Protein AF-A0A2G6ENH0-F1 (afdb_monomer_lite)

Secondary structure (DSSP, 8-state):
-HHHHHHH-HHHHHHHHHHHHHHHHHHHHHHHHHHS---HHHHHHHHHHHHHHHHHHPPS---HHHHHHHHHHHHHHHHHHHHHHHHHHHHHHHHHHHHTT---------------TTSSHHHHHHHHHHHHHHHHHHHHHHHHHHHHHHHTT-TT-HHHHHHHHHHHHHHHHHHHHHHHHHHHHHHHHHHHHHHHHH--

Structure (mmCIF, N/CA/C/O backbone):
data_AF-A0A2G6ENH0-F1
#
_entry.id   AF-A0A2G6ENH0-F1
#
loop_
_atom_site.group_PDB
_atom_site.id
_atom_site.type_symbol
_atom_site.label_atom_id
_atom_site.label_alt_id
_atom_site.label_comp_id
_atom_site.label_asym_id
_atom_site.label_entity_id
_atom_site.label_seq_id
_atom_site.pdbx_PDB_ins_code
_atom_site.Cartn_x
_atom_site.Cartn_y
_atom_site.Cartn_z
_atom_site.occupancy
_atom_site.B_iso_or_equiv
_atom_site.auth_seq_id
_atom_site.auth_comp_id
_atom_site.auth_asym_id
_atom_site.auth_atom_id
_atom_site.pdbx_PDB_model_num
ATOM 1 N N . MET A 1 1 ? -11.718 11.276 -14.824 1.00 58.34 1 MET A N 1
ATOM 2 C CA . MET A 1 1 ? -11.966 11.583 -13.401 1.00 58.34 1 MET A CA 1
ATOM 3 C C . MET A 1 1 ? -12.741 12.858 -13.147 1.00 58.34 1 MET A C 1
ATOM 5 O O . MET A 1 1 ? -13.623 12.864 -12.299 1.00 58.34 1 MET A O 1
ATOM 9 N N . GLU A 1 2 ? -12.455 13.943 -13.865 1.00 59.03 2 GLU A N 1
ATOM 10 C CA . GLU A 1 2 ? -13.308 15.136 -13.820 1.00 59.03 2 GLU A CA 1
ATOM 11 C C . GLU A 1 2 ? -14.778 14.790 -14.152 1.00 59.03 2 GLU A C 1
ATOM 13 O O . GLU A 1 2 ? -15.703 15.311 -13.535 1.00 59.03 2 GLU A O 1
ATOM 18 N N . SER A 1 3 ? -14.980 13.825 -15.058 1.00 67.12 3 SER A N 1
ATOM 19 C CA . SER A 1 3 ? -16.246 13.133 -15.330 1.00 67.12 3 SER A CA 1
ATOM 20 C C . SER A 1 3 ? -16.824 12.443 -14.086 1.00 67.12 3 SER A C 1
ATOM 22 O O . SER A 1 3 ? -17.957 12.718 -13.707 1.00 67.12 3 SER A O 1
ATOM 24 N N . LEU A 1 4 ? -16.045 11.586 -13.420 1.00 70.75 4 LEU A N 1
ATOM 25 C CA . LEU A 1 4 ? -16.472 10.820 -12.244 1.00 70.75 4 LEU A CA 1
ATOM 26 C C . LEU A 1 4 ? -16.825 11.714 -11.054 1.00 70.75 4 LEU A C 1
ATOM 28 O O . LEU A 1 4 ? -17.859 11.516 -10.427 1.00 70.75 4 LEU A O 1
ATOM 32 N N . VAL A 1 5 ? -16.016 12.736 -10.774 1.00 70.56 5 VAL A N 1
ATOM 33 C CA . VAL A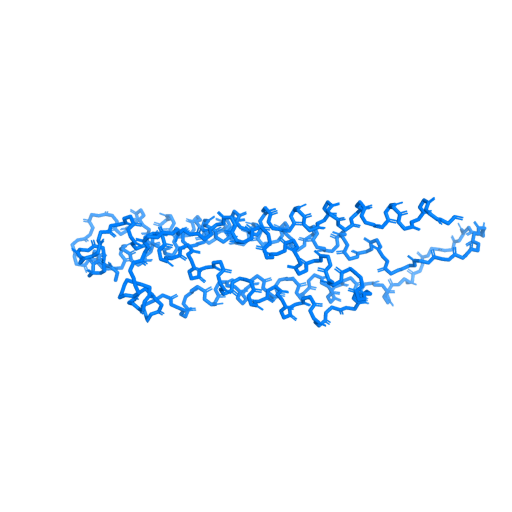 1 5 ? -16.265 13.692 -9.685 1.00 70.56 5 VAL A CA 1
ATOM 34 C C . VAL A 1 5 ? -17.516 14.527 -9.962 1.00 70.56 5 VAL A C 1
ATOM 36 O O . VAL A 1 5 ? -18.264 14.818 -9.031 1.00 70.56 5 VAL A O 1
ATOM 39 N N . LYS A 1 6 ? -17.795 14.871 -11.226 1.00 72.56 6 LYS A N 1
ATOM 40 C CA . LYS A 1 6 ? -19.038 15.557 -11.618 1.00 72.56 6 LYS A CA 1
ATOM 41 C C . LYS A 1 6 ? -20.277 14.659 -11.510 1.00 72.56 6 LYS A C 1
ATOM 43 O O . LYS A 1 6 ? -21.345 15.171 -11.193 1.00 72.56 6 LYS A O 1
ATOM 48 N N . ILE A 1 7 ? -20.146 13.357 -11.775 1.00 77.38 7 ILE A N 1
ATOM 49 C CA . ILE A 1 7 ? -21.269 12.401 -11.786 1.00 77.38 7 ILE A CA 1
ATOM 50 C C . ILE A 1 7 ? -21.579 11.874 -10.379 1.00 77.38 7 ILE A C 1
ATOM 52 O O . ILE A 1 7 ? -22.740 11.815 -9.985 1.00 77.38 7 ILE A O 1
ATOM 56 N N . PHE A 1 8 ? -20.549 11.509 -9.618 1.00 80.62 8 PHE A N 1
ATOM 57 C CA . PHE A 1 8 ? -20.681 10.787 -8.349 1.00 80.62 8 PHE A CA 1
ATOM 58 C C . PHE A 1 8 ? -20.282 11.619 -7.125 1.00 80.62 8 PHE A C 1
ATOM 60 O O . PHE A 1 8 ? -20.566 11.238 -5.992 1.00 80.62 8 PHE A O 1
ATOM 67 N N . GLY A 1 9 ? -19.650 12.774 -7.334 1.00 79.19 9 GLY A N 1
ATOM 68 C CA . GLY A 1 9 ? -19.128 13.613 -6.263 1.00 79.19 9 GLY A CA 1
ATOM 69 C C . GLY A 1 9 ? -17.746 13.171 -5.780 1.00 79.19 9 GLY A C 1
ATOM 70 O O . GLY A 1 9 ? -17.383 11.995 -5.794 1.00 79.19 9 GLY A O 1
ATOM 71 N N . ASN A 1 10 ? -16.962 14.144 -5.313 1.00 75.38 10 ASN A N 1
ATOM 72 C CA . ASN A 1 10 ? -15.580 13.934 -4.871 1.00 75.38 10 ASN A CA 1
ATOM 73 C C . ASN A 1 10 ? -15.468 12.961 -3.682 1.00 75.38 10 ASN A C 1
ATOM 75 O O . ASN A 1 10 ? -14.502 12.215 -3.572 1.00 75.38 10 ASN A O 1
ATOM 79 N N . GLU A 1 11 ? -16.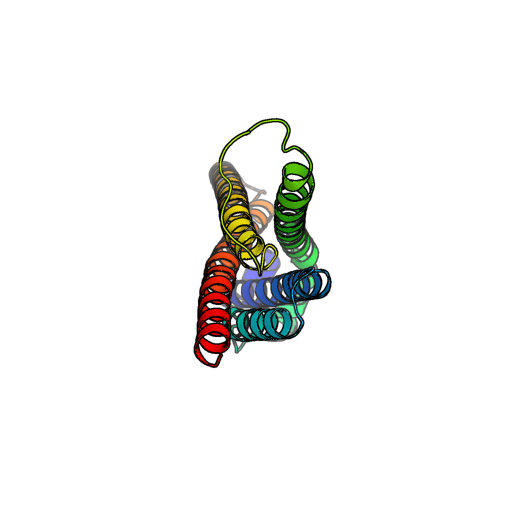465 12.954 -2.793 1.00 79.38 11 GLU A N 1
ATOM 80 C CA . GLU A 1 11 ? -16.467 12.079 -1.619 1.00 79.38 11 GLU A CA 1
ATOM 81 C C . GLU A 1 11 ? -16.660 10.604 -2.000 1.00 79.38 11 GLU A C 1
ATOM 83 O O . GLU A 1 11 ? -15.920 9.750 -1.517 1.00 79.38 11 GLU A O 1
ATOM 88 N N . ALA A 1 12 ? -17.606 10.298 -2.894 1.00 83.69 12 ALA A N 1
ATOM 89 C CA . ALA A 1 12 ? -17.856 8.926 -3.331 1.00 83.69 12 ALA A CA 1
ATOM 90 C C . ALA A 1 12 ? -16.674 8.371 -4.134 1.00 83.69 12 ALA A C 1
ATOM 92 O O . ALA A 1 12 ? -16.235 7.252 -3.882 1.00 83.69 12 ALA A O 1
ATOM 93 N N . VAL A 1 13 ? -16.111 9.181 -5.038 1.00 82.25 13 VAL A N 1
ATOM 94 C CA . VAL A 1 13 ? -14.906 8.820 -5.799 1.00 82.25 13 VAL A CA 1
ATOM 95 C C . VAL A 1 13 ? -13.723 8.591 -4.858 1.00 82.25 13 VAL A C 1
ATOM 97 O O . VAL A 1 13 ? -13.058 7.569 -4.961 1.00 82.25 13 VAL A O 1
ATOM 100 N N . GLY A 1 14 ? -13.493 9.476 -3.883 1.00 80.12 14 GLY A N 1
ATOM 101 C CA . GLY A 1 14 ? -12.404 9.311 -2.916 1.00 80.12 14 GLY A CA 1
ATOM 102 C C . GLY A 1 14 ? -12.533 8.050 -2.051 1.00 80.12 14 GLY A C 1
ATOM 103 O O . GLY A 1 14 ? -11.525 7.403 -1.757 1.00 80.12 14 GLY A O 1
ATOM 104 N N . LYS A 1 15 ? -13.760 7.669 -1.671 1.00 85.88 15 LYS A N 1
ATOM 105 C CA . LYS A 1 15 ? -14.033 6.405 -0.965 1.00 85.88 15 LYS A CA 1
ATOM 106 C C . LYS A 1 15 ? -13.809 5.189 -1.867 1.00 85.88 15 LYS A C 1
ATOM 108 O O . LYS A 1 15 ? -13.149 4.248 -1.441 1.00 85.88 15 LYS A O 1
ATOM 113 N N . ALA A 1 16 ? -14.276 5.233 -3.115 1.00 87.12 16 ALA A N 1
ATOM 114 C CA . ALA A 1 16 ? -14.059 4.170 -4.098 1.00 87.12 16 ALA A CA 1
ATOM 115 C C . ALA A 1 16 ? -12.565 3.949 -4.393 1.00 87.12 16 ALA A C 1
ATOM 117 O O . ALA A 1 16 ? -12.103 2.813 -4.423 1.00 87.12 16 ALA A O 1
ATOM 118 N N . VAL A 1 17 ? -11.786 5.028 -4.533 1.00 85.19 17 VAL A N 1
ATOM 119 C CA . VAL A 1 17 ? -10.322 4.962 -4.697 1.00 85.19 17 VAL A CA 1
ATOM 120 C C . VAL A 1 17 ? -9.658 4.332 -3.474 1.00 85.19 17 VAL A C 1
ATOM 122 O O . VAL A 1 17 ? -8.753 3.513 -3.629 1.00 85.19 17 VAL A O 1
ATOM 125 N N . SER A 1 18 ? -10.130 4.659 -2.268 1.00 84.62 18 SER A N 1
ATOM 126 C CA . SER A 1 18 ? -9.650 4.040 -1.027 1.00 84.62 18 SER A CA 1
ATOM 127 C C . SER A 1 18 ? -9.920 2.541 -1.003 1.00 84.62 18 SER A C 1
ATOM 129 O O . SER A 1 18 ? -9.018 1.770 -0.681 1.00 84.62 18 SER A O 1
ATOM 131 N N . ASN A 1 19 ? -11.132 2.124 -1.383 1.00 88.75 19 ASN A N 1
ATOM 132 C CA . ASN A 1 19 ? -11.516 0.714 -1.449 1.00 88.75 19 ASN A CA 1
ATOM 133 C C . ASN A 1 19 ? -10.664 -0.040 -2.471 1.00 88.75 19 ASN A C 1
ATOM 135 O O . ASN A 1 19 ? -10.058 -1.051 -2.129 1.00 88.75 19 ASN A O 1
ATOM 139 N N . LEU A 1 20 ? -10.541 0.497 -3.686 1.00 87.75 20 LEU A N 1
ATOM 140 C CA . LEU A 1 20 ? -9.710 -0.073 -4.743 1.00 87.75 20 LEU A CA 1
ATOM 141 C C . LEU A 1 20 ? -8.246 -0.202 -4.299 1.00 87.75 20 LEU A C 1
ATOM 143 O O . LEU A 1 20 ? -7.643 -1.261 -4.445 1.00 87.75 20 LEU A O 1
ATOM 147 N N . THR A 1 21 ? -7.686 0.851 -3.700 1.00 86.50 21 THR A N 1
ATOM 148 C CA . THR A 1 21 ? -6.308 0.847 -3.186 1.00 86.50 21 THR A CA 1
ATOM 149 C C . THR A 1 21 ? -6.123 -0.220 -2.112 1.00 86.50 21 THR A C 1
ATOM 151 O O . THR A 1 21 ? -5.160 -0.981 -2.178 1.00 86.50 21 THR A O 1
ATOM 154 N N . ALA A 1 22 ? -7.048 -0.320 -1.153 1.00 87.25 22 ALA A N 1
ATOM 155 C CA . ALA A 1 22 ? -6.998 -1.329 -0.100 1.00 87.25 22 ALA A CA 1
ATOM 156 C C . ALA A 1 22 ? -7.084 -2.754 -0.667 1.00 87.25 22 ALA A C 1
ATOM 158 O O . ALA A 1 22 ? -6.327 -3.624 -0.245 1.00 87.25 22 ALA A O 1
ATOM 159 N N . GLU A 1 23 ? -7.964 -2.999 -1.639 1.00 88.50 23 GLU A N 1
ATOM 160 C CA . GLU A 1 23 ? -8.155 -4.323 -2.238 1.00 88.50 23 GLU A CA 1
ATOM 161 C C . GLU A 1 23 ? -6.949 -4.767 -3.069 1.00 88.50 23 GLU A C 1
ATOM 163 O O . GLU A 1 23 ? -6.462 -5.890 -2.906 1.00 88.50 23 GLU A O 1
ATOM 168 N N . VAL A 1 24 ? -6.411 -3.879 -3.908 1.00 87.06 24 VAL A N 1
ATOM 169 C CA . VAL A 1 24 ? -5.224 -4.177 -4.719 1.00 87.06 24 VAL A CA 1
ATOM 170 C C . VAL A 1 24 ? -3.995 -4.351 -3.822 1.00 87.06 24 VAL A C 1
ATOM 172 O O . VAL A 1 24 ? -3.236 -5.307 -4.000 1.00 87.06 24 VAL A O 1
ATOM 175 N N . LEU A 1 25 ? -3.821 -3.493 -2.809 1.00 85.38 25 LEU A N 1
ATOM 176 C CA . LEU A 1 25 ? -2.720 -3.606 -1.851 1.00 85.38 25 LEU A CA 1
ATOM 177 C C . LEU A 1 25 ? -2.817 -4.900 -1.035 1.00 85.38 25 LEU A C 1
ATOM 179 O O . LEU A 1 25 ? -1.803 -5.575 -0.858 1.00 85.38 25 LEU A O 1
ATOM 183 N N . LYS A 1 26 ? -4.023 -5.280 -0.589 1.00 88.62 26 LYS A N 1
ATOM 184 C CA . LYS A 1 26 ? -4.272 -6.554 0.100 1.00 88.62 26 LYS A CA 1
ATOM 185 C C . LYS A 1 26 ? -3.834 -7.727 -0.764 1.00 88.62 26 LYS A C 1
ATOM 187 O O . LYS A 1 26 ? -3.066 -8.559 -0.298 1.00 88.62 26 LYS A O 1
ATOM 192 N N . ALA A 1 27 ? -4.273 -7.772 -2.021 1.00 89.56 27 ALA A N 1
ATOM 193 C CA . ALA A 1 27 ? -3.905 -8.846 -2.938 1.00 89.56 27 ALA A CA 1
ATOM 194 C C . ALA A 1 27 ? -2.383 -8.923 -3.155 1.00 89.56 27 ALA A C 1
ATOM 196 O O . ALA A 1 27 ? -1.807 -10.014 -3.128 1.00 89.56 27 ALA A O 1
ATOM 197 N N . GLY A 1 28 ? -1.720 -7.771 -3.313 1.00 85.56 28 GLY A N 1
ATOM 198 C CA . GLY A 1 28 ? -0.265 -7.692 -3.437 1.00 85.56 28 GLY A CA 1
ATOM 199 C C . GLY A 1 28 ? 0.463 -8.217 -2.196 1.00 85.56 28 GLY A C 1
ATOM 200 O O . GLY A 1 28 ? 1.364 -9.053 -2.312 1.00 85.56 28 GLY A O 1
ATOM 201 N N . LEU A 1 29 ? 0.044 -7.777 -1.006 1.00 83.94 29 LEU A N 1
ATOM 202 C CA . LEU A 1 29 ? 0.621 -8.207 0.269 1.00 83.94 29 LEU A CA 1
ATOM 203 C C . LEU A 1 29 ? 0.356 -9.687 0.558 1.00 83.94 29 LEU A C 1
ATOM 205 O O . LEU A 1 29 ? 1.287 -10.386 0.947 1.00 83.94 29 LEU A O 1
ATOM 209 N N . ASP A 1 30 ? -0.855 -10.189 0.308 1.00 88.69 30 ASP A N 1
ATOM 210 C CA . ASP A 1 30 ? -1.195 -11.611 0.447 1.00 88.69 30 ASP A CA 1
ATOM 211 C C . ASP A 1 30 ? -0.270 -12.465 -0.436 1.00 88.69 30 ASP A C 1
ATOM 213 O O . ASP A 1 30 ? 0.363 -13.413 0.038 1.00 88.69 30 ASP A O 1
ATOM 217 N N . GLN A 1 31 ? -0.091 -12.067 -1.700 1.00 87.50 31 GLN A N 1
ATOM 218 C CA . GLN A 1 31 ? 0.817 -12.739 -2.628 1.00 87.50 31 GLN A CA 1
ATOM 219 C C . GLN A 1 31 ? 2.284 -12.667 -2.176 1.00 87.50 31 GLN A C 1
ATOM 221 O O . GLN A 1 31 ? 3.045 -13.623 -2.371 1.00 87.50 31 GLN A O 1
ATOM 226 N N . PHE A 1 32 ? 2.711 -11.539 -1.609 1.00 83.75 32 PHE A N 1
ATOM 227 C CA . PHE A 1 32 ? 4.050 -11.388 -1.048 1.00 83.75 32 PHE A CA 1
ATOM 228 C C . PHE A 1 32 ? 4.259 -12.322 0.153 1.00 83.75 32 PHE A C 1
ATOM 230 O O . PHE A 1 32 ? 5.249 -13.057 0.191 1.00 83.75 32 PHE A O 1
ATOM 237 N N . ILE A 1 33 ? 3.309 -12.352 1.091 1.00 84.69 33 ILE A N 1
ATOM 238 C CA . ILE A 1 33 ? 3.339 -13.207 2.282 1.00 84.69 33 ILE A CA 1
ATOM 239 C C . ILE A 1 33 ? 3.383 -14.682 1.879 1.00 84.69 33 ILE A C 1
ATOM 241 O O . ILE A 1 33 ? 4.217 -15.429 2.396 1.00 84.69 33 ILE A O 1
ATOM 245 N N . ASP A 1 34 ? 2.563 -15.102 0.916 1.00 86.75 34 ASP A N 1
ATOM 246 C CA . ASP A 1 34 ? 2.534 -16.488 0.442 1.00 86.75 34 ASP A CA 1
ATOM 247 C C . ASP A 1 34 ? 3.883 -16.956 -0.103 1.00 86.75 34 ASP A C 1
ATOM 249 O O . ASP A 1 34 ? 4.334 -18.069 0.192 1.00 86.75 34 ASP A O 1
ATOM 253 N N . ARG A 1 35 ? 4.558 -16.080 -0.853 1.00 82.25 35 ARG A N 1
ATOM 254 C CA . ARG A 1 35 ? 5.866 -16.348 -1.467 1.00 82.25 35 ARG A CA 1
ATOM 255 C C . ARG A 1 35 ? 7.042 -16.156 -0.517 1.00 82.25 35 ARG A C 1
ATOM 257 O O . ARG A 1 35 ? 8.155 -16.556 -0.854 1.00 82.25 35 ARG A O 1
ATOM 264 N N . SER A 1 36 ? 6.819 -15.539 0.637 1.00 77.12 36 SER A N 1
ATOM 265 C CA . SER A 1 36 ? 7.864 -15.342 1.633 1.00 77.12 36 SER A CA 1
ATOM 266 C C . SER A 1 36 ? 8.355 -16.683 2.195 1.00 77.12 36 SER A C 1
ATOM 268 O O . SER A 1 36 ? 7.621 -17.677 2.252 1.00 77.12 36 SER A O 1
ATOM 270 N N . GLN A 1 37 ? 9.602 -16.702 2.665 1.00 72.81 37 GLN A N 1
ATOM 271 C CA . GLN A 1 37 ? 10.199 -17.855 3.349 1.00 72.81 37 GLN A CA 1
ATOM 272 C C . GLN A 1 37 ? 9.799 -17.943 4.836 1.00 72.81 37 GLN A C 1
ATOM 274 O O . GLN A 1 37 ? 10.456 -18.625 5.620 1.00 72.81 37 GLN A O 1
ATOM 279 N N . MET A 1 38 ? 8.740 -17.236 5.244 1.00 75.31 38 MET A N 1
ATOM 280 C CA . MET A 1 38 ? 8.273 -17.228 6.629 1.00 75.31 38 MET A CA 1
ATOM 281 C C . MET A 1 38 ? 7.658 -18.585 7.027 1.00 75.31 38 MET A C 1
ATOM 283 O O . MET A 1 38 ? 7.078 -19.263 6.176 1.00 75.31 38 MET A O 1
ATOM 287 N N . PRO A 1 39 ? 7.731 -18.987 8.310 1.00 77.06 39 PRO A N 1
ATOM 288 C CA . PRO A 1 39 ? 6.951 -20.112 8.826 1.00 77.06 39 PRO A CA 1
ATOM 289 C C . PRO A 1 39 ? 5.441 -19.864 8.693 1.00 77.06 39 PRO A C 1
ATOM 291 O O . PRO A 1 39 ? 5.006 -18.718 8.808 1.00 77.06 39 PRO A O 1
ATOM 294 N N . ASP A 1 40 ? 4.640 -20.922 8.544 1.00 82.88 40 ASP A N 1
ATOM 295 C CA . ASP A 1 40 ? 3.187 -20.814 8.311 1.00 82.88 40 ASP A CA 1
ATOM 296 C C . ASP A 1 40 ? 2.468 -19.979 9.379 1.00 82.88 40 ASP A C 1
ATOM 298 O O . ASP A 1 40 ? 1.714 -19.075 9.045 1.00 82.88 40 ASP A O 1
ATOM 302 N N . PHE A 1 41 ? 2.813 -20.156 10.658 1.00 80.00 41 PHE A N 1
ATOM 303 C CA . PHE A 1 41 ? 2.269 -19.328 11.741 1.00 80.00 41 PHE A CA 1
ATOM 304 C C . PHE A 1 41 ? 2.510 -17.817 11.540 1.00 80.00 41 PHE A C 1
ATOM 306 O O . PHE A 1 41 ? 1.642 -16.999 11.840 1.00 80.00 41 PHE A O 1
ATOM 313 N N . ALA A 1 42 ? 3.683 -17.427 11.030 1.00 80.44 42 ALA A N 1
ATOM 314 C CA . ALA A 1 42 ? 3.989 -16.024 10.755 1.00 80.44 42 ALA A CA 1
ATOM 315 C C . ALA A 1 42 ? 3.261 -15.523 9.499 1.00 80.44 42 ALA A C 1
ATOM 317 O O . ALA A 1 42 ? 2.844 -14.367 9.467 1.00 80.44 42 ALA A O 1
ATOM 318 N N . LYS A 1 43 ? 3.058 -16.389 8.495 1.00 85.25 43 LYS A N 1
ATOM 319 C CA . LYS A 1 43 ? 2.232 -16.077 7.320 1.00 85.25 43 LYS A CA 1
ATOM 320 C C . LYS A 1 43 ? 0.777 -15.841 7.709 1.00 85.25 43 LYS A C 1
ATOM 322 O O . LYS A 1 43 ? 0.208 -14.838 7.292 1.00 85.25 43 LYS A O 1
ATOM 327 N N . ASP A 1 44 ? 0.208 -16.710 8.538 1.00 87.69 44 ASP A N 1
ATOM 328 C CA . ASP A 1 44 ? -1.174 -16.596 9.011 1.00 87.69 44 ASP A CA 1
ATOM 329 C C . ASP A 1 44 ? -1.377 -15.301 9.799 1.00 87.69 44 ASP A C 1
ATOM 331 O O . ASP A 1 44 ? -2.313 -14.546 9.542 1.00 87.69 44 ASP A O 1
ATOM 335 N N . MET A 1 45 ? -0.441 -14.984 10.698 1.00 83.31 45 MET A N 1
ATOM 336 C CA . MET A 1 45 ? -0.479 -13.738 11.455 1.00 83.31 45 MET A CA 1
ATOM 337 C C . MET A 1 45 ? -0.313 -12.505 10.559 1.00 83.31 45 MET A C 1
ATOM 339 O O . MET A 1 45 ? -1.016 -11.516 10.753 1.00 83.31 45 MET A O 1
ATOM 343 N N . ALA A 1 46 ? 0.586 -12.547 9.570 1.00 83.38 46 ALA A N 1
ATOM 344 C CA . ALA A 1 46 ? 0.754 -11.454 8.615 1.00 83.38 46 ALA A CA 1
ATOM 345 C C . ALA A 1 46 ? -0.536 -11.213 7.820 1.00 83.38 46 ALA A C 1
ATOM 347 O O . ALA A 1 46 ? -1.001 -10.078 7.758 1.00 83.38 46 ALA A O 1
ATOM 348 N N . LYS A 1 47 ? -1.143 -12.273 7.272 1.00 88.69 47 LYS A N 1
ATOM 349 C CA . LYS A 1 47 ? -2.402 -12.193 6.516 1.00 88.69 47 LYS A CA 1
ATOM 350 C C . LYS A 1 47 ? -3.538 -11.639 7.358 1.00 88.69 47 LYS A C 1
ATOM 352 O O . LYS A 1 47 ? -4.229 -10.732 6.910 1.00 88.69 47 LYS A O 1
ATOM 357 N N . GLN A 1 48 ? -3.686 -12.133 8.587 1.00 88.19 48 GLN A N 1
ATOM 358 C CA . GLN A 1 48 ? -4.707 -11.638 9.501 1.00 88.19 48 GLN A CA 1
ATOM 359 C C . GLN A 1 48 ? -4.521 -10.145 9.776 1.00 88.19 48 GLN A C 1
ATOM 361 O O . GLN A 1 48 ? -5.475 -9.383 9.725 1.00 88.19 48 GLN A O 1
ATOM 366 N N . VAL A 1 49 ? -3.288 -9.694 10.007 1.00 84.44 49 VAL A N 1
ATOM 367 C CA . VAL A 1 49 ? -3.031 -8.270 10.237 1.00 84.44 49 VAL A CA 1
ATOM 368 C C . VAL A 1 49 ? -3.279 -7.430 8.989 1.00 84.44 49 VAL A C 1
ATOM 370 O O . VAL A 1 49 ? -3.793 -6.318 9.107 1.00 84.44 49 VAL A O 1
ATOM 373 N N . VAL A 1 50 ? -2.921 -7.924 7.802 1.00 86.25 50 VAL A N 1
ATOM 374 C CA . VAL A 1 50 ? -3.239 -7.254 6.534 1.00 86.25 50 VAL A CA 1
ATOM 375 C C . VAL A 1 50 ? -4.750 -7.118 6.381 1.00 86.25 50 VAL A C 1
ATOM 377 O O . VAL A 1 50 ? -5.224 -6.029 6.070 1.00 86.25 50 VAL A O 1
ATOM 380 N N . GLU A 1 51 ? -5.505 -8.182 6.648 1.00 88.88 51 GLU A N 1
ATOM 381 C CA . GLU A 1 51 ? -6.967 -8.178 6.605 1.00 88.88 51 GLU A CA 1
ATOM 382 C C . GLU A 1 51 ? -7.570 -7.208 7.628 1.00 88.88 51 GLU A C 1
ATOM 384 O O . GLU A 1 51 ? -8.341 -6.331 7.245 1.00 88.88 51 GLU A O 1
ATOM 389 N N . ASP A 1 52 ? -7.155 -7.286 8.893 1.00 87.31 52 ASP A N 1
ATOM 390 C CA . ASP A 1 52 ? -7.645 -6.427 9.973 1.00 87.31 52 ASP A CA 1
ATOM 391 C C . ASP A 1 52 ? -7.296 -4.953 9.742 1.00 87.31 52 ASP A C 1
ATOM 393 O O . ASP A 1 52 ? -8.099 -4.066 10.033 1.00 87.31 52 ASP A O 1
ATOM 397 N N . THR A 1 53 ? -6.096 -4.666 9.229 1.00 84.81 53 THR A N 1
ATOM 398 C CA . THR A 1 53 ? -5.656 -3.284 9.005 1.00 84.81 53 THR A CA 1
ATOM 399 C C . THR A 1 53 ? -6.316 -2.704 7.768 1.00 84.81 53 THR A C 1
ATOM 401 O O . THR A 1 53 ? -6.931 -1.649 7.853 1.00 84.81 53 THR A O 1
ATOM 404 N N . LEU A 1 54 ? -6.240 -3.384 6.621 1.00 83.81 54 LEU A N 1
ATOM 405 C CA . LEU A 1 54 ? -6.826 -2.872 5.378 1.00 83.81 54 LEU A CA 1
ATOM 406 C C . LEU A 1 54 ? -8.356 -2.874 5.426 1.00 83.81 54 LEU A C 1
ATOM 408 O O . LEU A 1 54 ? -8.981 -1.989 4.845 1.00 83.81 54 LEU A O 1
ATOM 412 N N . GLY A 1 55 ? -8.959 -3.789 6.189 1.00 85.38 55 GLY A N 1
ATOM 413 C CA . GLY A 1 55 ? -10.388 -3.786 6.484 1.00 85.38 55 GLY A CA 1
ATOM 414 C C . GLY A 1 55 ? -10.861 -2.492 7.152 1.00 85.38 55 GLY A C 1
ATOM 415 O O . GLY A 1 55 ? -11.948 -2.020 6.836 1.00 85.38 55 GLY A O 1
ATOM 416 N N . GLN A 1 56 ? -10.033 -1.850 7.987 1.00 85.31 56 GLN A N 1
ATOM 417 C CA . GLN A 1 56 ? -10.363 -0.555 8.612 1.00 85.31 56 GLN A CA 1
ATOM 418 C C . GLN A 1 56 ? -10.379 0.609 7.616 1.00 85.31 56 GLN A C 1
ATOM 420 O O . GLN A 1 56 ? -11.020 1.630 7.864 1.00 85.31 56 GLN A O 1
ATOM 425 N N . PHE A 1 57 ? -9.684 0.470 6.487 1.00 80.81 57 PHE A N 1
ATOM 426 C CA . PHE A 1 57 ? -9.667 1.482 5.434 1.00 80.81 57 PHE A CA 1
ATOM 427 C C . PHE A 1 57 ? -10.799 1.323 4.426 1.00 80.81 57 PHE A C 1
ATOM 429 O O . PHE A 1 57 ? -11.036 2.252 3.645 1.00 80.81 57 PHE A O 1
ATOM 436 N N . LYS A 1 58 ? -11.505 0.185 4.442 1.00 82.69 58 LYS A N 1
ATOM 437 C CA . LYS A 1 58 ? -12.663 -0.031 3.584 1.00 82.69 58 LYS A CA 1
ATOM 438 C C . LYS A 1 58 ? -13.786 0.913 4.013 1.00 82.69 58 LYS A C 1
ATOM 440 O O . LYS A 1 58 ? -14.253 0.891 5.148 1.00 82.69 58 LYS A O 1
ATOM 445 N N . GLN A 1 59 ? -14.183 1.784 3.099 1.00 82.50 59 GLN A N 1
ATOM 446 C CA . GLN A 1 59 ? -15.242 2.761 3.289 1.00 82.50 59 GLN A CA 1
ATOM 447 C C . GLN A 1 59 ? -16.564 2.164 2.804 1.00 82.50 59 GLN A C 1
ATOM 449 O O . GLN A 1 59 ? -16.697 1.780 1.641 1.00 82.50 59 GLN A O 1
ATOM 454 N N . GLU A 1 60 ? -17.553 2.099 3.693 1.00 81.38 60 GLU A N 1
ATOM 455 C CA . GLU A 1 60 ? -18.904 1.651 3.354 1.00 81.38 60 GLU A CA 1
ATOM 456 C C . GLU A 1 60 ? -19.720 2.755 2.657 1.00 81.38 60 GLU A C 1
ATOM 458 O O . GLU A 1 60 ? -19.403 3.947 2.722 1.00 81.38 60 GLU A O 1
ATOM 463 N N . GLY A 1 61 ? -20.811 2.354 1.999 1.00 76.62 61 GLY A N 1
ATOM 464 C CA . GLY A 1 61 ? -21.757 3.284 1.373 1.00 76.62 61 GLY A CA 1
ATOM 465 C C . GLY A 1 61 ? -21.325 3.816 0.004 1.00 76.62 61 GLY A C 1
ATOM 466 O O . GLY A 1 61 ? -21.882 4.808 -0.463 1.00 76.62 61 GLY A O 1
ATOM 467 N N . VAL A 1 62 ? -20.352 3.171 -0.642 1.00 81.06 62 VAL A N 1
ATOM 468 C CA . VAL A 1 62 ? -20.012 3.418 -2.047 1.00 81.06 62 VAL A CA 1
ATOM 469 C C . VAL A 1 62 ? -20.902 2.533 -2.921 1.00 81.06 62 VAL A C 1
ATOM 471 O O . VAL A 1 62 ? -21.002 1.330 -2.694 1.00 81.06 62 VAL A O 1
ATOM 474 N N . GLY A 1 63 ? -21.604 3.127 -3.887 1.00 83.56 63 GLY A N 1
ATOM 475 C CA . GLY A 1 63 ? -22.388 2.361 -4.856 1.00 83.56 63 GLY A CA 1
ATOM 476 C C . GLY A 1 63 ? -21.473 1.617 -5.829 1.00 83.56 63 GLY A C 1
ATOM 477 O O . GLY A 1 63 ? -20.462 2.176 -6.256 1.00 83.56 63 GLY A O 1
ATOM 478 N N . SER A 1 64 ? -21.855 0.401 -6.228 1.00 84.69 64 SER A N 1
ATOM 479 C CA . SER A 1 64 ? -21.075 -0.431 -7.160 1.00 84.69 64 SER A CA 1
ATOM 480 C C . SER A 1 64 ? -20.768 0.277 -8.482 1.00 84.69 64 SER A C 1
ATOM 482 O O . SER A 1 64 ? -19.689 0.116 -9.033 1.00 84.69 64 SER A O 1
ATOM 484 N N . GLU A 1 65 ? -21.670 1.140 -8.952 1.00 85.31 65 GLU A N 1
ATOM 485 C CA . GLU A 1 65 ? -21.471 1.946 -10.162 1.00 85.31 65 GLU A CA 1
ATOM 486 C C . GLU A 1 65 ? -20.272 2.903 -10.051 1.00 85.31 65 GLU A C 1
ATOM 488 O O . GLU A 1 65 ? -19.565 3.125 -11.034 1.00 85.31 65 GLU A O 1
ATOM 493 N N . VAL A 1 66 ? -20.021 3.461 -8.860 1.00 85.69 66 VAL A N 1
ATOM 494 C CA . VAL A 1 66 ? -18.863 4.334 -8.607 1.00 85.69 66 VAL A CA 1
ATOM 495 C C . VAL A 1 66 ? -17.589 3.503 -8.539 1.00 85.69 66 VAL A C 1
ATOM 497 O O . VAL A 1 66 ? -16.576 3.904 -9.105 1.00 85.69 66 VAL A O 1
ATOM 500 N N . GLU A 1 67 ? -17.643 2.350 -7.870 1.00 87.00 67 GLU A N 1
ATOM 501 C CA . GLU A 1 67 ? -16.503 1.436 -7.747 1.00 87.00 67 GLU A CA 1
ATOM 502 C C . GLU A 1 67 ? -16.063 0.916 -9.116 1.00 87.00 67 GLU A C 1
ATOM 504 O O . GLU A 1 67 ? -14.884 1.013 -9.450 1.00 87.00 67 GLU A O 1
ATOM 509 N N . ASP A 1 68 ? -17.002 0.472 -9.953 1.00 88.62 68 ASP A N 1
ATOM 510 C CA . ASP A 1 68 ? -16.724 0.005 -11.312 1.00 88.62 68 ASP A CA 1
ATOM 511 C C . ASP A 1 68 ? -16.133 1.117 -12.184 1.00 88.62 68 ASP A C 1
ATOM 513 O O . ASP A 1 68 ? -15.178 0.897 -12.935 1.00 88.62 68 ASP A O 1
ATOM 517 N N . ALA A 1 69 ? -16.678 2.331 -12.084 1.00 86.38 69 ALA A N 1
ATOM 518 C CA . ALA A 1 69 ? -16.205 3.464 -12.866 1.00 86.38 69 ALA A CA 1
ATOM 519 C C . ALA A 1 69 ? -14.798 3.913 -12.440 1.00 86.38 69 ALA A C 1
ATOM 521 O O . ALA A 1 69 ? -13.957 4.194 -13.296 1.00 86.38 69 ALA A O 1
ATOM 522 N N . VAL A 1 70 ? 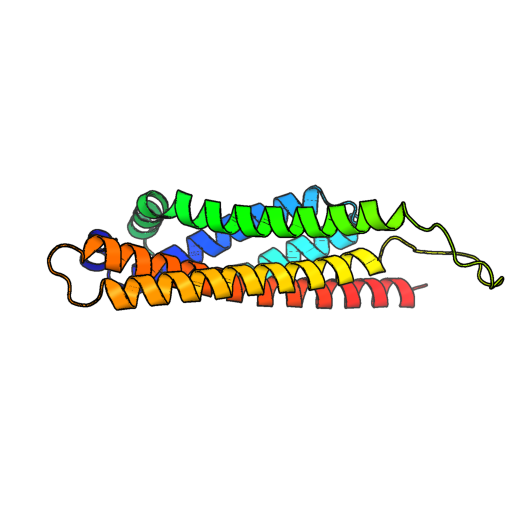-14.523 3.931 -11.133 1.00 86.19 70 VAL A N 1
ATOM 523 C CA . VAL A 1 70 ? -13.195 4.234 -10.587 1.00 86.19 70 VAL A CA 1
ATOM 524 C C . VAL A 1 70 ? -12.199 3.135 -10.932 1.00 86.19 70 VAL A C 1
ATOM 526 O O . VAL A 1 70 ? -11.113 3.446 -11.405 1.00 86.19 70 VAL A O 1
ATOM 529 N N . ASN A 1 71 ? -12.564 1.863 -10.781 1.00 87.44 71 ASN A N 1
ATOM 530 C CA . ASN A 1 71 ? -11.707 0.742 -11.161 1.00 87.44 71 ASN A CA 1
ATOM 531 C C . ASN A 1 71 ? -11.360 0.780 -12.656 1.00 87.44 71 ASN A C 1
ATOM 533 O O . ASN A 1 71 ? -10.219 0.551 -13.040 1.00 87.44 71 ASN A O 1
ATOM 537 N N . LYS A 1 72 ? -12.313 1.146 -13.517 1.00 88.00 72 LYS A N 1
ATOM 538 C CA . LYS A 1 72 ? -12.057 1.273 -14.954 1.00 88.00 72 LYS A CA 1
ATOM 539 C C . LYS A 1 72 ? -11.121 2.430 -15.306 1.00 88.00 72 LYS A C 1
ATOM 541 O O . LYS A 1 72 ? -10.331 2.291 -16.233 1.00 88.00 72 LYS A O 1
ATOM 546 N N . GLU A 1 73 ? -11.248 3.578 -14.642 1.00 83.25 73 GLU A N 1
ATOM 547 C CA . GLU A 1 73 ? -10.403 4.742 -14.942 1.00 83.25 73 GLU A CA 1
ATOM 548 C C . GLU A 1 73 ? -9.053 4.724 -14.212 1.00 83.25 73 GLU A C 1
ATOM 550 O O . GLU A 1 73 ? -8.109 5.318 -14.715 1.00 83.25 73 GLU A O 1
ATOM 555 N N . MET A 1 74 ? -8.953 4.082 -13.044 1.00 81.56 74 MET A N 1
ATOM 556 C CA . MET A 1 74 ? -7.786 4.175 -12.152 1.00 81.56 74 MET A CA 1
ATOM 557 C C . MET A 1 74 ? -7.194 2.830 -11.731 1.00 81.56 74 MET A C 1
ATOM 559 O O . MET A 1 74 ? -6.177 2.813 -11.041 1.00 81.56 74 MET A O 1
ATOM 563 N N . GLY A 1 75 ? -7.825 1.709 -12.082 1.00 86.00 75 GLY A N 1
ATOM 564 C CA . GLY A 1 75 ? -7.382 0.373 -11.677 1.00 86.00 75 GLY A CA 1
ATOM 565 C C . GLY A 1 75 ? -5.933 0.104 -12.051 1.00 86.00 75 GLY A C 1
ATOM 566 O O . GLY A 1 75 ? -5.171 -0.372 -11.213 1.00 86.00 75 GLY A O 1
ATOM 567 N N . ASP A 1 76 ? -5.543 0.485 -13.267 1.00 87.81 76 ASP A N 1
ATOM 568 C CA . ASP A 1 76 ? -4.177 0.311 -13.758 1.00 87.81 76 ASP A CA 1
ATOM 569 C C . ASP A 1 76 ? -3.183 1.202 -12.990 1.00 87.81 76 ASP A C 1
ATOM 571 O O . ASP A 1 76 ? -2.191 0.693 -12.480 1.00 87.81 76 ASP A O 1
ATOM 575 N N . ASP A 1 77 ? -3.490 2.486 -12.776 1.00 84.69 77 ASP A N 1
AT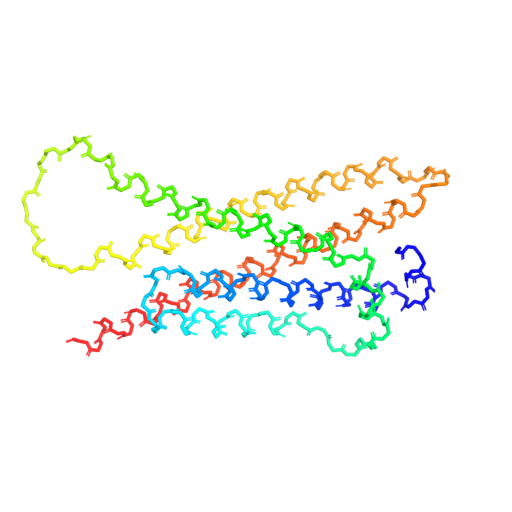OM 576 C CA . ASP A 1 77 ? -2.628 3.406 -12.012 1.00 84.69 77 ASP A CA 1
ATOM 577 C C . ASP A 1 77 ? -2.419 2.958 -10.558 1.00 84.69 77 ASP A C 1
ATOM 579 O O . ASP A 1 77 ? -1.314 3.030 -10.010 1.00 84.69 77 ASP A O 1
ATOM 583 N N . VAL A 1 78 ? -3.498 2.524 -9.899 1.00 84.81 78 VAL A N 1
ATOM 584 C CA . VAL A 1 78 ? -3.445 2.016 -8.523 1.00 84.81 78 VAL A CA 1
ATOM 585 C C . VAL A 1 78 ? -2.648 0.717 -8.481 1.00 84.81 78 VAL A C 1
ATOM 587 O O . VAL A 1 78 ? -1.843 0.520 -7.570 1.00 84.81 78 VAL A O 1
ATOM 590 N N . LYS A 1 79 ? -2.829 -0.156 -9.474 1.00 87.88 79 LYS A N 1
ATOM 591 C CA . LYS A 1 79 ? -2.076 -1.401 -9.591 1.00 87.88 79 LYS A CA 1
ATOM 592 C C . LYS A 1 79 ? -0.591 -1.161 -9.811 1.00 87.88 79 LYS A C 1
ATOM 594 O O . LYS A 1 79 ? 0.197 -1.781 -9.108 1.00 87.88 79 LYS A O 1
ATOM 599 N N . ASP A 1 80 ? -0.219 -0.234 -10.685 1.00 87.50 80 ASP A N 1
ATOM 600 C CA . ASP A 1 80 ? 1.176 0.142 -10.912 1.00 87.50 80 ASP A CA 1
ATOM 601 C C . ASP A 1 80 ? 1.819 0.655 -9.617 1.00 87.50 80 ASP A C 1
ATOM 603 O O . ASP A 1 80 ? 2.925 0.254 -9.259 1.00 87.50 80 ASP A O 1
ATOM 607 N N . GLN A 1 81 ? 1.094 1.478 -8.849 1.00 82.38 81 GLN A N 1
ATOM 608 C CA . GLN A 1 81 ? 1.558 1.924 -7.533 1.00 82.38 81 GLN A CA 1
ATOM 609 C C . GLN A 1 81 ? 1.757 0.758 -6.554 1.00 82.38 81 GLN A C 1
ATOM 611 O O . GLN A 1 81 ? 2.768 0.714 -5.858 1.00 82.38 81 GLN A O 1
ATOM 616 N N . VAL A 1 82 ? 0.835 -0.208 -6.501 1.00 83.75 82 VAL A N 1
ATOM 617 C CA . VAL A 1 82 ? 1.010 -1.397 -5.649 1.00 83.75 82 VAL A CA 1
ATOM 618 C C . VAL A 1 82 ? 2.172 -2.261 -6.137 1.00 83.75 82 VAL A C 1
ATOM 620 O O . VAL A 1 82 ? 2.936 -2.778 -5.320 1.00 83.75 82 VAL A O 1
ATOM 623 N N . ASP A 1 83 ? 2.342 -2.417 -7.446 1.00 86.88 83 ASP A N 1
ATOM 624 C CA . ASP A 1 83 ? 3.431 -3.195 -8.025 1.00 86.88 83 ASP A CA 1
ATOM 625 C C . ASP A 1 83 ? 4.799 -2.582 -7.683 1.00 86.88 83 ASP A C 1
ATOM 627 O O . ASP A 1 83 ? 5.709 -3.335 -7.323 1.00 86.88 83 ASP A O 1
ATOM 631 N N . ASP A 1 84 ? 4.932 -1.249 -7.667 1.00 85.31 84 ASP A N 1
ATOM 632 C CA . ASP A 1 84 ? 6.128 -0.537 -7.183 1.00 85.31 84 ASP A CA 1
ATOM 633 C C . ASP A 1 84 ? 6.448 -0.897 -5.716 1.00 85.31 84 ASP A C 1
ATOM 635 O O . ASP A 1 84 ? 7.594 -1.216 -5.364 1.00 85.31 84 ASP A O 1
ATOM 639 N N . VAL A 1 85 ? 5.426 -0.919 -4.850 1.00 82.25 85 VAL A N 1
ATOM 640 C CA . VAL A 1 85 ? 5.560 -1.339 -3.442 1.00 82.25 85 VAL A CA 1
ATOM 641 C C . VAL A 1 85 ? 6.026 -2.793 -3.356 1.00 82.25 85 VAL A C 1
ATOM 643 O O . VAL A 1 85 ? 6.970 -3.109 -2.624 1.00 82.25 85 VAL A O 1
ATOM 646 N N . MET A 1 86 ? 5.407 -3.691 -4.127 1.00 84.88 86 MET A N 1
ATOM 647 C CA . MET A 1 86 ? 5.747 -5.116 -4.127 1.00 84.88 86 MET A CA 1
ATOM 648 C C . MET A 1 86 ? 7.148 -5.383 -4.675 1.00 84.88 86 MET A C 1
ATOM 650 O O . MET A 1 86 ? 7.833 -6.290 -4.195 1.00 84.88 86 MET A O 1
ATOM 654 N N . GLN A 1 87 ? 7.591 -4.625 -5.676 1.00 86.50 87 GLN A N 1
ATOM 655 C CA . GLN A 1 87 ? 8.958 -4.701 -6.184 1.00 86.50 87 GLN A CA 1
ATOM 656 C C . GLN A 1 87 ? 9.962 -4.243 -5.133 1.00 86.50 87 GLN A C 1
ATOM 658 O O . GLN A 1 87 ? 10.942 -4.945 -4.895 1.00 86.50 87 GLN A O 1
ATOM 663 N N . THR A 1 88 ? 9.687 -3.140 -4.439 1.00 84.69 88 THR A N 1
ATOM 664 C CA . THR A 1 88 ? 10.558 -2.627 -3.375 1.00 84.69 88 THR A CA 1
ATOM 665 C C . THR A 1 88 ? 10.675 -3.610 -2.212 1.00 84.69 88 THR A C 1
ATOM 667 O O . THR A 1 88 ? 11.781 -3.880 -1.737 1.00 84.69 88 THR A O 1
ATOM 670 N N . LEU A 1 89 ? 9.561 -4.228 -1.806 1.00 80.31 89 LEU A N 1
ATOM 671 C CA . LEU A 1 89 ? 9.556 -5.315 -0.824 1.00 80.31 89 LEU A CA 1
ATOM 672 C C . LEU A 1 89 ? 10.421 -6.493 -1.288 1.00 80.31 89 LEU A C 1
ATOM 674 O O . LEU A 1 89 ? 11.309 -6.932 -0.558 1.00 80.31 89 LEU A O 1
ATOM 678 N N . LYS A 1 90 ? 10.218 -6.984 -2.517 1.00 83.00 90 LYS A N 1
ATOM 679 C CA . LYS A 1 90 ? 11.029 -8.079 -3.077 1.00 83.00 90 LYS A CA 1
ATOM 680 C C . LYS A 1 90 ? 12.511 -7.724 -3.121 1.00 83.00 90 LYS A C 1
ATOM 682 O O . LYS A 1 90 ? 13.329 -8.553 -2.737 1.00 83.00 90 LYS A O 1
ATOM 687 N N . GLN A 1 91 ? 12.851 -6.513 -3.553 1.00 84.69 91 GLN A N 1
ATOM 688 C CA . GLN A 1 91 ? 14.230 -6.058 -3.657 1.00 84.69 91 GLN A CA 1
ATOM 689 C C . GLN A 1 91 ? 14.905 -6.024 -2.283 1.00 84.69 91 GLN A C 1
ATOM 691 O O . GLN A 1 91 ? 15.999 -6.556 -2.139 1.00 84.69 91 GLN A O 1
ATOM 696 N N . CYS A 1 92 ? 14.246 -5.480 -1.256 1.00 80.88 92 CYS A N 1
ATOM 697 C CA . CYS A 1 92 ? 14.780 -5.490 0.107 1.00 80.88 92 CYS A CA 1
ATOM 698 C C . CYS A 1 92 ? 15.049 -6.911 0.619 1.00 80.88 92 CYS A C 1
ATOM 700 O O . CYS A 1 92 ? 16.096 -7.160 1.206 1.00 80.88 92 CYS A O 1
ATOM 702 N N . PHE A 1 93 ? 14.145 -7.855 0.359 1.00 76.88 93 PHE A N 1
ATOM 703 C CA . PHE A 1 93 ? 14.330 -9.254 0.759 1.00 76.88 93 PHE A CA 1
ATOM 704 C C . PHE A 1 93 ? 15.414 -9.978 -0.047 1.00 76.88 93 PHE A C 1
ATOM 706 O O . PHE A 1 93 ? 16.135 -10.815 0.499 1.00 76.88 93 PHE A O 1
ATOM 713 N N . GLN A 1 94 ? 15.576 -9.646 -1.326 1.00 76.25 94 GLN A N 1
ATOM 714 C CA . GLN A 1 94 ? 16.664 -10.170 -2.150 1.00 76.25 94 GLN A CA 1
ATOM 715 C C . GLN A 1 94 ? 18.030 -9.613 -1.733 1.00 76.25 94 GLN A C 1
ATOM 717 O O . GLN A 1 94 ? 18.986 -10.381 -1.669 1.00 76.25 94 GLN A O 1
ATOM 722 N N . GLU A 1 95 ? 18.121 -8.317 -1.418 1.00 76.69 95 GLU A N 1
ATOM 723 C CA . GLU A 1 95 ? 19.339 -7.669 -0.908 1.00 76.69 95 GLU A CA 1
ATOM 724 C C . GLU A 1 95 ? 19.841 -8.382 0.357 1.00 76.69 95 GLU A C 1
ATOM 726 O O . GLU A 1 95 ? 20.984 -8.818 0.397 1.00 76.69 95 GLU A O 1
ATOM 731 N N . GLU A 1 96 ? 18.966 -8.626 1.333 1.00 69.19 96 GLU A N 1
ATOM 732 C CA . GLU A 1 96 ? 19.329 -9.289 2.597 1.00 69.19 96 GLU A CA 1
ATOM 733 C C . GLU A 1 96 ? 19.730 -10.764 2.413 1.00 69.19 96 GLU A C 1
ATOM 735 O O . GLU A 1 96 ? 20.590 -11.291 3.129 1.00 69.19 96 GLU A O 1
ATOM 740 N N . THR A 1 97 ? 19.147 -11.435 1.414 1.00 62.47 97 THR A N 1
ATOM 741 C CA . THR A 1 97 ? 19.499 -12.820 1.063 1.00 62.47 97 THR A CA 1
ATOM 742 C C . THR A 1 97 ? 20.849 -12.895 0.335 1.00 62.47 97 THR A C 1
ATOM 744 O O . THR A 1 97 ? 21.605 -13.840 0.557 1.00 62.47 97 THR A O 1
ATOM 747 N N . ASN A 1 98 ? 21.186 -11.897 -0.491 1.00 58.03 98 ASN A N 1
ATOM 748 C CA . ASN A 1 98 ? 22.459 -11.826 -1.216 1.00 58.03 98 ASN A CA 1
ATOM 749 C C . ASN A 1 98 ? 23.613 -11.276 -0.355 1.00 58.03 98 ASN A C 1
ATOM 751 O O . ASN A 1 98 ? 24.730 -11.782 -0.455 1.00 58.03 98 ASN A O 1
ATOM 755 N N . GLU A 1 99 ? 23.372 -10.300 0.526 1.00 52.31 99 GLU A N 1
ATOM 756 C CA . GLU A 1 99 ? 24.390 -9.775 1.454 1.00 52.31 99 GLU A CA 1
ATOM 757 C C . GLU A 1 99 ? 24.755 -10.790 2.550 1.00 52.31 99 GLU A C 1
ATOM 759 O O . GLU A 1 99 ? 25.908 -10.851 2.976 1.00 52.31 99 GLU A O 1
ATOM 764 N N . SER A 1 100 ? 23.836 -11.690 2.926 1.00 46.50 100 SER A N 1
ATOM 765 C CA . SER A 1 100 ? 24.144 -12.820 3.822 1.00 46.50 100 SER A CA 1
ATOM 766 C C . SER A 1 100 ? 25.108 -13.859 3.212 1.00 46.50 100 SER A C 1
ATOM 768 O O . SER A 1 100 ? 25.580 -14.742 3.929 1.00 46.50 100 SER A O 1
ATOM 770 N N . GLY A 1 101 ? 25.417 -13.762 1.911 1.00 41.44 101 GLY A N 1
ATOM 771 C CA . GLY 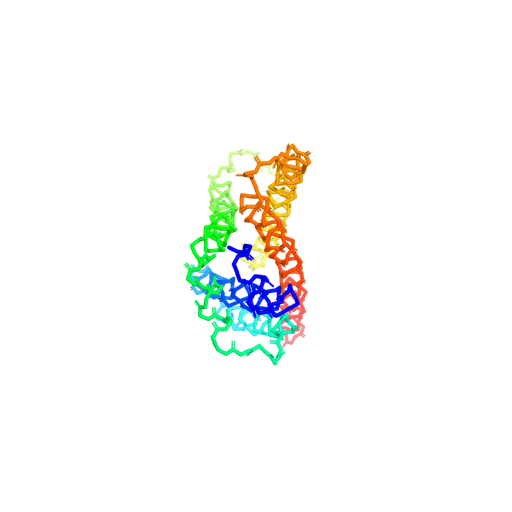A 1 101 ? 26.393 -14.596 1.200 1.00 41.44 101 GLY A CA 1
ATOM 772 C C . GLY A 1 101 ? 27.787 -13.977 1.045 1.00 41.44 101 GLY A C 1
ATOM 773 O O . GLY A 1 101 ? 28.679 -14.650 0.536 1.00 41.44 101 GLY A O 1
ATOM 774 N N . SER A 1 102 ? 28.001 -12.733 1.490 1.00 37.53 102 SER A N 1
ATOM 775 C CA . SER A 1 102 ? 29.276 -12.019 1.336 1.00 37.53 102 SER A CA 1
ATOM 776 C C . SER A 1 102 ? 29.850 -11.595 2.690 1.00 37.53 102 SER A C 1
ATOM 778 O O . SER A 1 102 ? 30.117 -10.426 2.943 1.00 37.53 102 SER A O 1
ATOM 780 N N . SER A 1 103 ? 30.043 -12.568 3.582 1.00 38.03 103 SER A N 1
ATOM 781 C CA . SER A 1 103 ? 30.896 -12.420 4.764 1.00 38.03 103 SER A CA 1
ATOM 782 C C . SER A 1 103 ? 32.266 -13.032 4.463 1.00 38.03 103 SER A C 1
ATOM 784 O O . SER A 1 103 ? 32.586 -14.139 4.887 1.00 38.03 103 SER A O 1
ATOM 786 N N . GLU A 1 104 ? 33.085 -12.303 3.706 1.00 41.16 104 GLU A N 1
ATOM 787 C CA . GLU A 1 104 ? 34.533 -12.381 3.881 1.00 41.16 104 GLU A CA 1
ATOM 788 C C . GLU A 1 104 ? 34.908 -11.407 5.007 1.00 41.16 104 GLU A C 1
ATOM 790 O O . GLU A 1 104 ? 34.727 -10.199 4.881 1.00 41.16 104 GLU A O 1
ATOM 795 N N . GLY A 1 105 ? 35.426 -11.945 6.116 1.00 35.72 105 GLY A N 1
ATOM 796 C CA . GLY A 1 105 ? 36.261 -11.196 7.059 1.00 35.72 105 GLY A CA 1
ATOM 797 C C . GLY A 1 105 ? 35.587 -10.617 8.307 1.00 35.72 105 GLY A C 1
ATOM 798 O O . GLY A 1 105 ? 35.353 -9.418 8.391 1.00 35.72 105 GLY A O 1
ATOM 799 N N . ALA A 1 106 ? 35.424 -11.448 9.339 1.00 33.31 106 ALA A N 1
ATOM 800 C CA . ALA A 1 106 ? 35.692 -11.048 10.725 1.00 33.31 106 ALA A CA 1
ATOM 801 C C . ALA A 1 106 ? 36.008 -12.305 11.550 1.00 33.31 106 ALA A C 1
ATOM 803 O O . ALA A 1 106 ? 35.122 -12.972 12.086 1.00 33.31 106 ALA A O 1
ATOM 804 N N . GLU A 1 107 ? 37.292 -12.660 11.602 1.00 37.31 107 GLU A N 1
ATOM 805 C CA . GLU A 1 107 ? 37.819 -13.604 12.584 1.00 37.31 107 GLU A CA 1
ATOM 806 C C . GLU A 1 107 ? 37.613 -13.047 14.002 1.00 37.31 107 GLU A C 1
ATOM 808 O O . GLU A 1 107 ? 37.923 -11.886 14.270 1.00 37.31 107 GLU A O 1
ATOM 813 N N . GLY A 1 108 ? 37.144 -13.899 14.920 1.00 33.38 108 GLY A N 1
ATOM 814 C CA . GLY A 1 108 ? 37.311 -13.693 16.361 1.00 33.38 108 GLY A CA 1
ATOM 815 C C . GLY A 1 108 ? 36.039 -13.472 17.182 1.00 33.38 108 GLY A C 1
ATOM 816 O O . GLY A 1 108 ? 35.803 -12.374 17.675 1.00 33.38 108 GLY A O 1
ATOM 817 N N . SER A 1 109 ? 35.282 -14.540 17.445 1.00 31.20 109 SER A N 1
ATOM 818 C CA . SER A 1 109 ? 34.853 -14.895 18.814 1.00 31.20 109 SER A CA 1
ATOM 819 C C . SER A 1 109 ? 34.057 -16.196 18.814 1.00 31.20 109 SER A C 1
ATOM 821 O O . SER A 1 109 ? 32.935 -16.273 18.316 1.00 31.20 109 SER A O 1
ATOM 823 N N . GLU A 1 110 ? 34.661 -17.224 19.401 1.00 37.06 110 GLU A N 1
ATOM 824 C CA . GLU A 1 110 ? 33.989 -18.442 19.834 1.00 37.06 110 GLU A CA 1
ATOM 825 C C . GLU A 1 110 ? 32.983 -18.149 20.954 1.00 37.06 110 GLU A C 1
ATOM 827 O O . GLU A 1 110 ? 33.290 -17.433 21.906 1.00 37.06 110 GLU A O 1
ATOM 832 N N . GLY A 1 111 ? 31.821 -18.806 20.889 1.00 28.33 111 GLY A N 1
ATOM 833 C CA . GLY A 1 111 ? 30.994 -19.075 22.067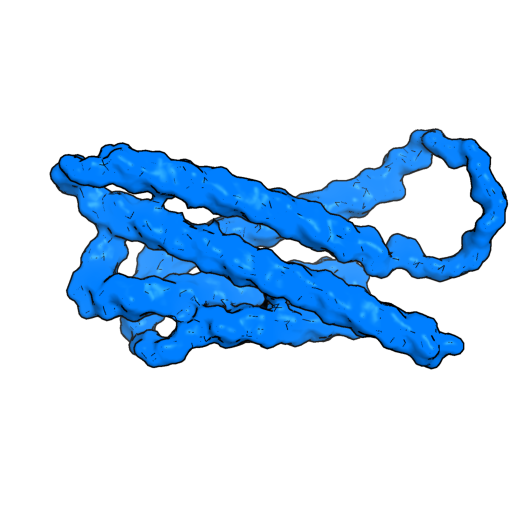 1.00 28.33 111 GLY A CA 1
ATOM 834 C C . GLY A 1 111 ? 29.504 -18.797 21.888 1.00 28.33 111 GLY A C 1
ATOM 835 O O . GLY A 1 111 ? 29.016 -17.761 22.317 1.00 28.33 111 GLY A O 1
ATOM 836 N N . GLY A 1 112 ? 28.750 -19.754 21.333 1.00 25.30 112 GLY A N 1
ATOM 837 C CA . GLY A 1 112 ? 27.284 -19.700 21.387 1.00 25.30 112 GLY A CA 1
ATOM 838 C C . GLY A 1 112 ? 26.570 -20.661 20.442 1.00 25.30 112 GLY A C 1
ATOM 839 O O . GLY A 1 112 ? 26.214 -20.305 19.325 1.00 25.30 112 GLY A O 1
ATOM 840 N N . LYS A 1 113 ? 26.341 -21.893 20.903 1.00 31.22 113 LYS A N 1
ATOM 841 C CA . LYS A 1 113 ? 25.466 -22.891 20.271 1.00 31.22 113 LYS A CA 1
ATOM 842 C C . LYS A 1 113 ? 24.022 -22.377 20.141 1.00 31.22 113 LYS A C 1
ATOM 844 O O . LYS A 1 113 ? 23.399 -22.088 21.152 1.00 31.22 113 LYS A O 1
ATOM 849 N N . GLY A 1 114 ? 23.467 -22.498 18.933 1.00 30.97 114 GLY A N 1
ATOM 850 C CA . GLY A 1 114 ? 22.087 -22.948 18.713 1.00 30.97 114 GLY A CA 1
ATOM 851 C C . GLY A 1 114 ? 20.994 -21.881 18.588 1.00 30.97 114 GLY A C 1
ATOM 852 O O . GLY A 1 114 ? 20.633 -21.235 19.560 1.00 30.97 114 GLY A O 1
ATOM 853 N N . GLY A 1 115 ? 20.356 -21.849 17.411 1.00 31.53 115 GLY A N 1
ATOM 854 C CA . GLY A 1 115 ? 18.937 -21.498 17.270 1.00 31.53 115 GLY A CA 1
ATOM 855 C C . GLY A 1 115 ? 18.624 -20.156 16.600 1.00 31.53 115 GLY A C 1
ATOM 856 O O . GLY A 1 115 ? 18.790 -19.105 17.197 1.00 31.53 115 GLY A O 1
ATOM 857 N N . GLY A 1 116 ? 18.052 -20.209 15.389 1.00 35.97 116 GLY A N 1
ATOM 858 C CA . GLY A 1 116 ? 17.097 -19.184 14.938 1.00 35.97 116 GLY A CA 1
ATOM 859 C C . GLY A 1 116 ? 17.593 -18.047 14.036 1.00 35.97 116 GLY A C 1
ATOM 860 O O . GLY A 1 116 ? 17.040 -16.957 14.110 1.00 35.97 116 GLY A O 1
ATOM 861 N N . LYS A 1 117 ? 18.552 -18.265 13.127 1.00 39.81 117 LYS A N 1
ATOM 862 C CA . LYS A 1 117 ? 19.054 -17.222 12.197 1.00 39.81 117 LYS A CA 1
ATOM 863 C C . LYS A 1 117 ? 18.091 -16.830 11.047 1.00 39.81 117 LYS A C 1
ATOM 865 O O . LYS A 1 117 ? 18.534 -16.299 10.040 1.00 39.81 117 LYS A O 1
ATOM 870 N N . GLY A 1 118 ? 16.790 -17.107 11.170 1.00 46.25 118 GLY A N 1
ATOM 871 C CA . GLY A 1 118 ? 15.787 -16.832 10.125 1.00 46.25 118 GLY A CA 1
ATOM 872 C C . GLY A 1 118 ? 14.638 -15.904 10.539 1.00 46.25 118 GLY A C 1
ATOM 873 O O . GLY A 1 118 ? 13.868 -15.486 9.684 1.00 46.25 118 GLY A O 1
ATOM 874 N N . GLY A 1 119 ? 14.495 -15.582 11.832 1.00 49.84 119 GLY A N 1
ATOM 875 C CA . GLY A 1 119 ? 13.307 -14.890 12.358 1.00 49.84 119 GLY A CA 1
ATOM 876 C C . GLY A 1 119 ? 13.458 -13.389 12.632 1.00 49.84 119 GLY A C 1
ATOM 877 O O . GLY A 1 119 ? 12.445 -12.712 12.758 1.00 49.84 119 GLY A O 1
ATOM 878 N N . MET A 1 120 ? 14.684 -12.861 12.725 1.00 53.38 120 MET A N 1
ATOM 879 C CA . MET A 1 120 ? 14.938 -11.440 13.034 1.00 53.38 120 MET A CA 1
ATOM 880 C C . MET A 1 120 ? 15.219 -10.593 11.789 1.00 53.38 120 MET A C 1
ATOM 882 O O . MET A 1 120 ? 14.721 -9.474 11.706 1.00 53.38 120 MET A O 1
ATOM 886 N N . ASN A 1 121 ? 15.894 -11.154 10.777 1.00 67.94 121 ASN A N 1
ATOM 887 C CA . ASN A 1 121 ? 16.221 -10.412 9.557 1.00 67.94 121 ASN A CA 1
ATOM 888 C C . ASN A 1 121 ? 14.964 -9.946 8.819 1.00 67.94 121 ASN A C 1
ATOM 890 O O . ASN A 1 121 ? 14.914 -8.802 8.404 1.00 67.94 121 ASN A O 1
ATOM 894 N N . TRP A 1 122 ? 13.909 -10.764 8.720 1.00 69.75 122 TRP A N 1
ATOM 895 C CA . TRP A 1 122 ? 12.724 -10.393 7.933 1.00 69.75 122 TRP A CA 1
ATOM 896 C C . TRP A 1 122 ? 11.961 -9.176 8.500 1.00 69.75 122 TRP A C 1
ATOM 898 O O . TRP A 1 122 ? 11.401 -8.411 7.717 1.00 69.75 122 TRP A O 1
ATOM 908 N N . LEU A 1 123 ? 11.961 -8.959 9.827 1.00 73.88 123 LEU A N 1
ATOM 909 C CA . LEU A 1 123 ? 11.356 -7.773 10.455 1.00 73.88 123 LEU A CA 1
ATOM 910 C C . LEU A 1 123 ? 12.154 -6.510 10.131 1.00 73.88 123 LEU A C 1
ATOM 912 O O . LEU A 1 123 ? 11.574 -5.482 9.782 1.00 73.88 123 LEU A O 1
ATOM 916 N N . GLU A 1 124 ? 13.480 -6.598 10.215 1.00 76.50 124 GLU A N 1
ATOM 917 C CA . GLU A 1 124 ? 14.387 -5.511 9.843 1.00 76.50 124 GLU A CA 1
ATOM 918 C C . GLU A 1 124 ? 14.290 -5.213 8.341 1.00 76.50 124 GLU A C 1
ATOM 920 O O . GLU A 1 124 ? 14.172 -4.054 7.942 1.00 76.50 124 GLU A O 1
ATOM 925 N N . THR A 1 125 ? 14.220 -6.252 7.505 1.00 79.00 125 THR A N 1
ATOM 926 C CA . THR A 1 125 ? 13.999 -6.133 6.062 1.00 79.00 125 THR A CA 1
ATOM 927 C C . THR A 1 125 ? 12.661 -5.474 5.746 1.00 79.00 125 THR A C 1
ATOM 929 O O . THR A 1 125 ? 12.593 -4.609 4.875 1.00 79.00 125 THR A O 1
ATOM 932 N N . LEU A 1 126 ? 11.593 -5.857 6.449 1.00 77.06 126 LEU A N 1
ATOM 933 C CA . LEU A 1 126 ? 10.266 -5.281 6.264 1.00 77.06 126 LEU A CA 1
ATOM 934 C C . LEU A 1 126 ? 10.236 -3.807 6.693 1.00 77.06 126 LEU A C 1
ATOM 936 O O . LEU A 1 126 ? 9.659 -2.981 5.989 1.00 77.06 126 LEU A O 1
ATOM 940 N N . ALA A 1 127 ? 10.909 -3.450 7.790 1.00 77.25 127 ALA A N 1
ATOM 941 C CA . ALA A 1 127 ? 11.061 -2.060 8.215 1.00 77.25 127 ALA A CA 1
ATOM 942 C C . ALA A 1 127 ? 11.878 -1.229 7.204 1.00 77.25 127 ALA A C 1
ATOM 944 O O . ALA A 1 127 ? 11.493 -0.108 6.867 1.00 77.25 127 ALA A O 1
ATOM 945 N N . LYS A 1 128 ? 12.969 -1.789 6.663 1.00 79.69 128 LYS A N 1
ATOM 946 C CA . LYS A 1 128 ? 13.784 -1.178 5.595 1.00 79.69 128 LYS A CA 1
ATOM 947 C C . LYS A 1 128 ? 12.961 -0.969 4.323 1.00 79.69 128 LYS A C 1
ATOM 949 O O . LYS A 1 128 ? 12.991 0.116 3.743 1.00 79.69 128 LYS A O 1
ATOM 954 N N . ALA A 1 129 ? 12.186 -1.977 3.924 1.00 81.31 129 ALA A N 1
ATOM 955 C CA . ALA A 1 129 ? 11.280 -1.892 2.787 1.00 81.31 129 ALA A CA 1
ATOM 956 C C . ALA A 1 129 ? 10.209 -0.821 3.003 1.00 81.31 129 ALA A C 1
ATOM 958 O O . ALA A 1 129 ? 9.979 -0.018 2.105 1.00 81.31 129 ALA A O 1
ATOM 959 N N . LEU A 1 130 ? 9.625 -0.738 4.203 1.00 77.50 130 LEU A N 1
ATOM 960 C CA . LEU A 1 130 ? 8.665 0.308 4.548 1.00 77.50 130 LEU A CA 1
ATOM 961 C C . LEU A 1 130 ? 9.276 1.706 4.410 1.00 77.50 130 LEU A C 1
ATOM 963 O O . LEU A 1 130 ? 8.635 2.595 3.861 1.00 77.50 130 LEU A O 1
ATOM 967 N N . GLY A 1 131 ? 10.517 1.900 4.863 1.00 80.69 131 GLY A N 1
ATOM 968 C CA . GLY A 1 131 ? 11.230 3.166 4.690 1.00 80.69 131 GLY A CA 1
ATOM 969 C C . GLY A 1 131 ? 11.417 3.543 3.216 1.00 80.69 131 GLY A C 1
ATOM 970 O O . GLY A 1 131 ? 11.169 4.690 2.844 1.00 80.69 131 GLY A O 1
ATOM 971 N N . LYS A 1 132 ? 11.792 2.578 2.363 1.00 84.38 132 LYS A N 1
ATOM 972 C CA . LYS A 1 132 ? 11.932 2.799 0.911 1.00 84.38 132 LYS A CA 1
ATOM 973 C C . LYS A 1 132 ? 10.585 3.103 0.244 1.00 84.38 132 LYS A C 1
ATOM 975 O O . LYS A 1 132 ? 10.496 4.074 -0.502 1.00 84.38 132 LYS A O 1
ATOM 980 N N . VAL A 1 133 ? 9.542 2.334 0.565 1.00 82.44 133 VAL A N 1
ATOM 981 C CA . VAL A 1 133 ? 8.165 2.545 0.081 1.00 82.44 133 VAL A CA 1
ATOM 982 C C . VAL A 1 133 ? 7.657 3.927 0.487 1.00 82.44 133 VAL A C 1
ATOM 984 O O . VAL A 1 133 ? 7.116 4.659 -0.340 1.00 82.44 133 VAL A O 1
ATOM 987 N N . ALA A 1 134 ? 7.881 4.322 1.744 1.00 81.62 134 ALA A N 1
ATOM 988 C CA . ALA A 1 134 ? 7.505 5.640 2.230 1.00 81.62 134 ALA A CA 1
ATOM 989 C C . ALA A 1 134 ? 8.237 6.755 1.474 1.00 81.62 134 ALA A C 1
ATOM 991 O O . ALA A 1 134 ? 7.598 7.713 1.048 1.00 81.62 134 ALA A O 1
ATOM 992 N N . GLY A 1 135 ? 9.546 6.608 1.249 1.00 82.62 135 GLY A N 1
ATOM 993 C CA . GLY A 1 135 ? 10.333 7.549 0.450 1.00 82.62 135 GLY A CA 1
ATOM 994 C C . GLY A 1 135 ? 9.805 7.697 -0.980 1.00 82.62 135 GLY A C 1
ATOM 995 O O . GLY A 1 135 ? 9.506 8.808 -1.405 1.00 82.62 135 GLY A O 1
ATOM 996 N N . GLN A 1 136 ? 9.598 6.584 -1.688 1.00 83.50 136 GLN A N 1
ATOM 997 C CA . GLN A 1 136 ? 9.096 6.581 -3.068 1.00 83.50 136 GLN A CA 1
ATOM 998 C C . GLN A 1 136 ? 7.708 7.219 -3.194 1.00 83.50 136 GLN A C 1
ATOM 1000 O O . GLN A 1 136 ? 7.479 8.031 -4.090 1.00 83.50 136 GLN A O 1
ATOM 1005 N N . HIS A 1 137 ? 6.780 6.889 -2.291 1.00 82.75 137 HIS A N 1
ATOM 1006 C CA . HIS A 1 137 ? 5.448 7.490 -2.311 1.00 82.75 137 HIS A CA 1
ATOM 1007 C C . HIS A 1 137 ? 5.477 8.975 -1.953 1.00 82.75 137 HIS A C 1
ATOM 1009 O O . HIS A 1 137 ? 4.744 9.748 -2.565 1.00 82.75 137 HIS A O 1
ATOM 1015 N N . LEU A 1 138 ? 6.331 9.400 -1.017 1.00 85.00 138 LEU A N 1
ATOM 1016 C CA . LEU A 1 138 ? 6.521 10.820 -0.716 1.00 85.00 138 LEU A CA 1
ATOM 1017 C C . LEU A 1 138 ? 7.101 11.575 -1.919 1.00 85.00 138 LEU A C 1
ATOM 1019 O O . LEU A 1 138 ? 6.596 12.647 -2.251 1.00 85.00 138 LEU A O 1
ATOM 1023 N N . ASP A 1 139 ? 8.086 11.007 -2.617 1.00 87.19 139 ASP A N 1
ATOM 1024 C CA . ASP A 1 139 ? 8.651 11.592 -3.838 1.00 87.19 139 ASP A CA 1
ATOM 1025 C C . ASP A 1 139 ? 7.594 11.707 -4.945 1.00 87.19 139 ASP A C 1
ATOM 1027 O O . ASP A 1 139 ? 7.429 12.778 -5.539 1.00 87.19 139 ASP A O 1
ATOM 1031 N N . LYS A 1 140 ? 6.802 10.648 -5.162 1.00 84.88 140 LYS A N 1
ATOM 1032 C CA . LYS A 1 140 ? 5.688 10.635 -6.124 1.00 84.88 140 LYS A CA 1
ATOM 1033 C C . LYS A 1 140 ? 4.623 11.667 -5.756 1.00 84.88 140 LYS A C 1
ATOM 1035 O O . LYS A 1 140 ? 4.166 12.417 -6.615 1.00 84.88 140 LYS A O 1
ATOM 1040 N N . MET A 1 141 ? 4.275 11.790 -4.476 1.00 85.88 141 MET A N 1
ATOM 1041 C CA . MET A 1 141 ? 3.361 12.825 -3.986 1.00 85.88 141 MET A CA 1
ATOM 1042 C C . MET A 1 141 ? 3.915 14.240 -4.205 1.00 85.88 141 MET A C 1
ATOM 1044 O O . MET A 1 141 ? 3.166 15.127 -4.611 1.00 85.88 141 MET A O 1
ATOM 1048 N N . VAL A 1 142 ? 5.214 14.475 -3.995 1.00 88.19 142 VAL A N 1
ATOM 1049 C CA . VAL A 1 142 ? 5.856 15.767 -4.293 1.00 88.19 142 VAL A CA 1
ATOM 1050 C C . VAL A 1 142 ? 5.825 16.062 -5.794 1.00 88.19 142 VAL A C 1
ATOM 1052 O O . VAL A 1 142 ? 5.551 17.198 -6.187 1.00 88.19 142 VAL A O 1
ATOM 1055 N N . GLU A 1 143 ? 6.080 15.067 -6.644 1.00 88.50 143 GLU A N 1
ATOM 1056 C CA . GLU A 1 143 ? 6.015 15.215 -8.099 1.00 88.50 143 GLU A CA 1
ATOM 1057 C C . GLU A 1 143 ? 4.595 15.547 -8.574 1.00 88.50 143 GLU A C 1
ATOM 1059 O O . GLU A 1 143 ? 4.399 16.520 -9.306 1.00 88.50 143 GLU A O 1
ATOM 1064 N N . LEU A 1 144 ? 3.596 14.793 -8.112 1.00 87.31 144 LEU A N 1
ATOM 1065 C CA . LEU A 1 144 ? 2.185 15.041 -8.403 1.00 87.31 144 LEU A CA 1
ATOM 1066 C C . LEU A 1 144 ? 1.745 16.409 -7.865 1.00 87.31 144 LEU A C 1
ATOM 1068 O O . LEU A 1 144 ? 1.046 17.146 -8.555 1.00 87.31 144 LEU A O 1
ATOM 1072 N N . GLY A 1 145 ? 2.229 16.806 -6.685 1.00 84.19 145 GLY A N 1
ATOM 1073 C CA . GLY A 1 145 ? 2.031 18.139 -6.115 1.00 84.19 145 GLY A CA 1
ATOM 1074 C C . GLY A 1 145 ? 2.570 19.257 -7.008 1.00 84.19 145 GLY A C 1
ATOM 1075 O O . GLY A 1 145 ? 1.871 20.235 -7.277 1.00 84.19 145 GLY A O 1
ATOM 1076 N N . LYS A 1 146 ? 3.791 19.096 -7.533 1.00 88.19 146 LYS A N 1
ATOM 1077 C CA . LYS A 1 146 ? 4.381 20.033 -8.502 1.00 88.19 146 LYS A CA 1
ATOM 1078 C C . LYS A 1 146 ? 3.579 20.066 -9.803 1.00 88.19 146 LYS A C 1
ATOM 1080 O O . LYS A 1 146 ? 3.277 21.155 -10.284 1.00 88.19 146 LYS A O 1
ATOM 1085 N N . LYS A 1 147 ? 3.187 18.903 -10.340 1.00 86.19 147 LYS A N 1
ATOM 1086 C CA . LYS A 1 147 ? 2.335 18.801 -11.537 1.00 86.19 147 LYS A CA 1
ATOM 1087 C C . LYS A 1 147 ? 1.011 19.537 -11.328 1.00 86.19 147 LYS A C 1
ATOM 1089 O O . LYS A 1 147 ? 0.699 20.421 -12.120 1.00 86.19 147 LYS A O 1
ATOM 1094 N N . MET A 1 148 ? 0.299 19.297 -10.227 1.00 83.75 148 MET A N 1
ATOM 1095 C CA . MET A 1 148 ? -0.919 20.042 -9.879 1.00 83.75 148 MET A CA 1
ATOM 1096 C C . MET A 1 148 ? -0.676 21.553 -9.800 1.00 83.75 148 MET A C 1
ATOM 1098 O O . MET A 1 148 ? -1.453 22.319 -10.362 1.00 83.75 148 MET A O 1
ATOM 1102 N N . GLY A 1 149 ? 0.419 21.991 -9.169 1.00 83.31 149 GLY A N 1
ATOM 1103 C CA . GLY A 1 149 ? 0.784 23.409 -9.085 1.00 83.31 149 GLY A CA 1
ATOM 1104 C C . GLY A 1 149 ? 1.036 24.058 -10.450 1.00 83.31 149 GLY A C 1
ATOM 1105 O O . GLY A 1 149 ? 0.704 25.222 -10.643 1.00 83.31 149 GLY A O 1
ATOM 1106 N N . THR A 1 150 ? 1.574 23.305 -11.416 1.00 85.69 150 THR A N 1
ATOM 1107 C CA . THR A 1 150 ? 1.763 23.790 -12.795 1.00 85.69 150 THR A CA 1
ATOM 1108 C C . THR A 1 150 ? 0.487 23.766 -13.633 1.00 85.69 150 THR A C 1
ATOM 1110 O O . THR A 1 150 ? 0.323 24.607 -14.513 1.00 85.69 150 THR A O 1
ATOM 1113 N N . LEU A 1 151 ? -0.402 22.804 -13.379 1.00 83.25 151 LEU A N 1
ATOM 1114 C CA . LEU A 1 151 ? -1.666 22.630 -14.097 1.00 83.25 151 LEU A CA 1
ATOM 1115 C C . LEU A 1 151 ? -2.759 23.578 -13.579 1.00 83.25 151 LEU A C 1
ATOM 1117 O O . LEU A 1 151 ? -3.681 23.910 -14.322 1.00 83.25 151 LEU A O 1
ATOM 1121 N N . GLY A 1 152 ? -2.646 24.042 -12.332 1.00 72.19 152 GLY A N 1
ATOM 1122 C CA . GLY A 1 152 ? -3.586 24.967 -11.710 1.00 72.19 152 GLY A CA 1
ATOM 1123 C C . GLY A 1 152 ? -3.715 26.277 -12.489 1.00 72.19 152 GLY A C 1
ATOM 1124 O O . GLY A 1 152 ? -2.773 27.062 -12.561 1.00 72.19 152 GLY A O 1
ATOM 1125 N N . GLY A 1 153 ? -4.900 26.516 -13.056 1.00 67.50 153 GLY A N 1
ATOM 1126 C CA . GLY A 1 153 ? -5.225 27.740 -13.795 1.00 67.50 153 GLY A CA 1
ATOM 1127 C C . GLY A 1 153 ? -4.896 27.716 -15.293 1.00 67.50 153 GLY A C 1
ATOM 1128 O O . GLY A 1 153 ? -5.038 28.751 -15.939 1.00 67.50 153 GLY A O 1
ATOM 1129 N N . GLN A 1 154 ? -4.476 26.576 -15.859 1.00 78.56 154 GLN A N 1
ATOM 1130 C CA . GLN A 1 154 ? -4.358 26.415 -17.314 1.00 78.56 154 GLN A CA 1
ATOM 1131 C C . GLN A 1 154 ? -5.692 25.946 -17.914 1.00 78.56 154 GLN A C 1
ATOM 1133 O O . GLN A 1 154 ? -6.175 24.872 -17.560 1.00 78.56 154 GLN A O 1
ATOM 1138 N N . GLU A 1 155 ? -6.256 26.726 -18.843 1.00 72.31 155 GLU A N 1
ATOM 1139 C CA . GLU A 1 155 ? -7.452 26.331 -19.605 1.00 72.31 155 GLU A CA 1
ATOM 1140 C C . GLU A 1 155 ? -7.192 25.053 -20.419 1.00 72.31 155 GLU A C 1
ATOM 1142 O O . GLU A 1 155 ? -6.157 24.917 -21.080 1.00 72.31 155 GLU A O 1
ATOM 1147 N N . GLY A 1 156 ? -8.138 24.111 -20.384 1.00 74.69 156 GLY A N 1
ATOM 1148 C CA . GLY A 1 156 ? -8.087 22.867 -21.160 1.00 74.69 156 GLY A CA 1
ATOM 1149 C C . GLY A 1 156 ? -7.260 21.743 -20.527 1.00 74.69 156 GLY A C 1
ATOM 1150 O O . GLY A 1 156 ? -7.020 20.722 -21.176 1.00 74.69 156 GLY A O 1
ATOM 1151 N N . LYS A 1 157 ? -6.797 21.911 -19.282 1.00 79.50 157 LYS A N 1
ATOM 1152 C CA . LYS A 1 157 ? -6.053 20.888 -18.524 1.00 79.50 157 LYS A CA 1
ATOM 1153 C C . LYS A 1 157 ? -6.778 20.392 -17.277 1.00 79.50 157 LYS A C 1
ATOM 1155 O O . LYS A 1 157 ? -6.177 19.711 -16.448 1.00 79.50 157 LYS A O 1
ATOM 1160 N N . GLU A 1 158 ? -8.066 20.685 -17.159 1.00 75.38 158 GLU A N 1
ATOM 1161 C CA . GLU A 1 158 ? -8.913 20.313 -16.028 1.00 75.38 158 GLU A CA 1
ATOM 1162 C C . GLU A 1 158 ? -8.963 18.787 -15.836 1.00 75.38 158 GLU A C 1
ATOM 1164 O O . GLU A 1 158 ? -8.826 18.298 -14.713 1.00 75.38 158 GLU A O 1
ATOM 1169 N N . GLY A 1 159 ? -9.020 18.028 -16.937 1.00 70.88 159 GLY A N 1
ATOM 1170 C CA . GLY A 1 159 ? -8.999 16.565 -16.903 1.00 70.88 159 GLY A CA 1
ATOM 1171 C C . GLY A 1 159 ? -7.691 15.998 -16.344 1.00 70.88 159 GLY A C 1
ATOM 1172 O O . GLY A 1 159 ? -7.719 15.150 -15.454 1.00 70.88 159 GLY A O 1
ATOM 1173 N N . VAL A 1 160 ? -6.552 16.527 -16.804 1.00 77.56 160 VAL A N 1
ATOM 1174 C CA . VAL A 1 160 ? -5.209 16.112 -16.352 1.00 77.56 160 VAL A CA 1
ATOM 1175 C C . VAL A 1 160 ? -4.966 16.545 -14.906 1.00 77.56 160 VAL A C 1
ATOM 1177 O O . VAL A 1 160 ? -4.331 15.831 -14.132 1.00 77.56 160 VAL A O 1
ATOM 1180 N N . PHE A 1 161 ? -5.492 17.704 -14.506 1.00 80.50 161 PHE A N 1
ATOM 1181 C CA . PHE A 1 161 ? -5.457 18.150 -13.118 1.00 80.50 161 PHE A CA 1
ATOM 1182 C C . PHE A 1 161 ? -6.237 17.193 -12.208 1.00 80.50 161 PHE A C 1
ATOM 1184 O O . PHE A 1 161 ? -5.704 16.769 -11.185 1.00 80.50 161 PHE A O 1
ATOM 1191 N N . ALA A 1 162 ? -7.457 16.803 -12.594 1.00 74.38 162 ALA A N 1
ATOM 1192 C CA . ALA A 1 162 ? -8.282 15.870 -11.826 1.00 74.38 162 ALA A CA 1
ATOM 1193 C C . ALA A 1 162 ? -7.651 14.466 -11.721 1.00 74.38 162 ALA A C 1
ATOM 1195 O O . ALA A 1 162 ? -7.720 13.826 -10.673 1.00 74.38 162 ALA A O 1
ATOM 1196 N N . GLU A 1 163 ? -7.002 13.994 -12.785 1.00 76.50 163 GLU A N 1
ATOM 1197 C CA . GLU A 1 163 ? -6.218 12.750 -12.789 1.00 76.50 163 GLU A CA 1
ATOM 1198 C C . GLU A 1 163 ? -4.974 12.846 -11.888 1.00 76.50 163 GLU A C 1
ATOM 1200 O O . GLU A 1 163 ? -4.698 11.966 -11.081 1.00 76.50 163 GLU A O 1
ATOM 1205 N N . THR A 1 164 ? -4.252 13.966 -11.926 1.00 82.50 164 THR A N 1
ATOM 1206 C CA . THR A 1 164 ? -3.084 14.170 -11.052 1.00 82.50 164 THR A CA 1
ATOM 1207 C C . THR A 1 164 ? -3.499 14.263 -9.575 1.00 82.50 164 THR A C 1
ATOM 1209 O O . THR A 1 164 ? -2.832 13.718 -8.692 1.00 82.50 164 THR A O 1
ATOM 1212 N N . GLN A 1 165 ? -4.614 14.941 -9.288 1.00 81.44 165 GLN A N 1
ATOM 1213 C CA . GLN A 1 165 ? -5.144 15.134 -7.934 1.00 81.44 165 GLN A CA 1
ATOM 1214 C C . GLN A 1 165 ? -5.486 13.822 -7.236 1.00 81.44 165 GLN A C 1
ATOM 1216 O O . GLN A 1 165 ? -5.317 13.672 -6.027 1.00 81.44 165 GLN A O 1
ATOM 1221 N N . SER A 1 166 ? -5.967 12.861 -7.987 1.00 77.19 166 SER A N 1
ATOM 1222 C CA . SER A 1 166 ? -6.401 11.577 -7.464 1.00 77.19 166 SER A CA 1
ATOM 1223 C C . SER A 1 166 ? -5.321 10.530 -7.427 1.00 77.19 166 SER A C 1
ATOM 1225 O O . SER A 1 166 ? -5.293 9.767 -6.471 1.00 77.19 166 SER A O 1
ATOM 1227 N N . GLN A 1 167 ? -4.382 10.541 -8.373 1.00 81.44 167 GLN A N 1
ATOM 1228 C CA . GLN A 1 167 ? -3.131 9.816 -8.208 1.00 81.44 167 GLN A CA 1
ATOM 1229 C C . GLN A 1 167 ? -2.455 10.260 -6.907 1.00 81.44 167 GLN A C 1
ATOM 1231 O O . GLN A 1 167 ? -1.964 9.424 -6.150 1.00 81.44 167 GLN A O 1
ATOM 1236 N N . PHE A 1 168 ? -2.514 11.558 -6.583 1.00 85.06 168 PHE A N 1
ATOM 1237 C CA . PHE A 1 168 ? -2.008 12.081 -5.317 1.00 85.06 168 PHE A CA 1
ATOM 1238 C C . PHE A 1 168 ? -2.800 11.550 -4.110 1.00 85.06 168 PHE A C 1
ATOM 1240 O O . PHE A 1 168 ? -2.202 11.158 -3.104 1.00 85.06 168 PHE A O 1
ATOM 1247 N N . GLN A 1 169 ? -4.134 11.495 -4.192 1.00 81.38 169 GLN A N 1
ATOM 1248 C CA . GLN A 1 169 ? -4.977 10.921 -3.136 1.00 81.38 169 GLN A CA 1
ATOM 1249 C C . GLN A 1 169 ? -4.725 9.419 -2.942 1.00 81.38 169 GLN A C 1
ATOM 1251 O O . GLN A 1 169 ? -4.533 8.990 -1.805 1.00 81.38 169 GLN A O 1
ATOM 1256 N N . ALA A 1 170 ? -4.658 8.647 -4.027 1.00 81.88 170 ALA A N 1
ATOM 1257 C CA . ALA A 1 170 ? -4.372 7.217 -4.017 1.00 81.88 170 ALA A CA 1
ATOM 1258 C C . ALA A 1 170 ? -2.988 6.940 -3.419 1.00 81.88 170 ALA A C 1
ATOM 1260 O O . ALA A 1 170 ? -2.874 6.168 -2.472 1.00 81.88 170 ALA A O 1
ATOM 1261 N N . SER A 1 171 ? -1.951 7.663 -3.860 1.00 84.06 171 SER A N 1
ATOM 1262 C CA . SER A 1 171 ? -0.604 7.555 -3.285 1.00 84.06 171 SER A CA 1
ATOM 1263 C C . SER A 1 171 ? -0.573 7.903 -1.795 1.00 84.06 171 SER A C 1
ATOM 1265 O O . SER A 1 171 ? 0.119 7.238 -1.027 1.00 84.06 171 SER A O 1
ATOM 1267 N N . SER A 1 172 ? -1.352 8.899 -1.361 1.00 85.56 172 SER A N 1
ATOM 1268 C CA . SER A 1 172 ? -1.469 9.263 0.058 1.00 85.56 172 SER A CA 1
ATOM 1269 C C . SER A 1 172 ? -2.139 8.167 0.886 1.00 85.56 172 SER A C 1
ATOM 1271 O O . SER A 1 172 ? -1.716 7.885 2.008 1.00 85.56 172 SER A O 1
ATOM 1273 N N . GLN A 1 173 ? -3.213 7.575 0.362 1.00 82.12 173 GLN A N 1
ATOM 1274 C CA . GLN A 1 173 ? -3.930 6.486 1.021 1.00 82.12 173 GLN A CA 1
ATOM 1275 C C . GLN A 1 173 ? -3.070 5.226 1.071 1.00 82.12 173 GLN A C 1
ATOM 1277 O O . GLN A 1 173 ? -2.931 4.647 2.143 1.00 82.12 173 GLN A O 1
ATOM 1282 N N . MET A 1 174 ? -2.408 4.872 -0.031 1.00 81.31 174 MET A N 1
ATOM 1283 C CA . MET A 1 174 ? -1.484 3.743 -0.094 1.00 81.31 174 MET A CA 1
ATOM 1284 C C . MET A 1 174 ? -0.342 3.894 0.908 1.00 81.31 174 MET A C 1
ATOM 1286 O O . MET A 1 174 ? -0.022 2.938 1.611 1.00 81.31 174 MET A O 1
ATOM 1290 N N . LEU A 1 175 ? 0.228 5.096 1.040 1.00 85.38 175 LEU A N 1
ATOM 1291 C CA . LEU A 1 175 ? 1.256 5.380 2.037 1.00 85.38 175 LEU A CA 1
ATOM 1292 C C . LEU A 1 175 ? 0.737 5.139 3.463 1.00 85.38 175 LEU A C 1
ATOM 1294 O O . LEU A 1 175 ? 1.383 4.434 4.236 1.00 85.38 175 LEU A O 1
ATOM 1298 N N . LYS A 1 176 ? -0.440 5.678 3.811 1.00 85.62 176 LYS A N 1
ATOM 1299 C CA . LYS A 1 176 ? -1.060 5.477 5.135 1.00 85.62 176 LYS A CA 1
ATOM 1300 C C . LYS A 1 176 ? -1.344 4.002 5.413 1.00 85.62 176 LYS A C 1
ATOM 1302 O O . LYS A 1 176 ? -0.900 3.487 6.434 1.00 85.62 176 LYS A O 1
ATOM 1307 N N . MET A 1 177 ? -2.010 3.323 4.480 1.00 84.00 177 MET A N 1
ATOM 1308 C CA . MET A 1 177 ? -2.339 1.899 4.575 1.00 84.00 177 MET A CA 1
ATOM 1309 C C . MET A 1 177 ? -1.082 1.040 4.717 1.00 84.00 177 MET A C 1
ATOM 1311 O O . MET A 1 177 ? -1.042 0.139 5.550 1.00 84.00 177 MET A O 1
ATOM 1315 N N . SER A 1 178 ? -0.028 1.346 3.959 1.00 78.38 178 SER A N 1
ATOM 1316 C CA . SER A 1 178 ? 1.243 0.622 4.032 1.00 78.38 178 SER A CA 1
ATOM 1317 C C . SER A 1 178 ? 1.938 0.843 5.375 1.00 78.38 178 SER A C 1
ATOM 1319 O O . SER A 1 178 ? 2.373 -0.122 5.996 1.00 78.38 178 SER A O 1
ATOM 1321 N N . MET A 1 179 ? 2.006 2.084 5.869 1.00 82.56 179 MET A N 1
ATOM 1322 C CA . MET A 1 179 ? 2.612 2.392 7.172 1.00 82.56 179 MET A CA 1
ATOM 1323 C C . MET A 1 179 ? 1.857 1.744 8.334 1.00 82.56 179 MET A C 1
ATOM 1325 O O . MET A 1 179 ? 2.482 1.181 9.236 1.00 82.56 179 MET A O 1
ATOM 1329 N N . GLU A 1 180 ? 0.528 1.794 8.317 1.00 83.50 180 GLU A N 1
ATOM 1330 C CA . GLU A 1 180 ? -0.298 1.217 9.377 1.00 83.50 180 GLU A CA 1
ATOM 1331 C C . GLU A 1 180 ? -0.332 -0.313 9.307 1.00 83.50 180 GLU A C 1
ATOM 1333 O O . GLU A 1 180 ? -0.124 -0.971 10.330 1.00 83.50 180 GLU A O 1
ATOM 1338 N N . GLY A 1 181 ? -0.504 -0.885 8.112 1.00 75.88 181 GLY A N 1
ATOM 1339 C CA . GLY A 1 181 ? -0.534 -2.331 7.885 1.00 75.88 181 GLY A CA 1
ATOM 1340 C C . GLY A 1 181 ? 0.795 -2.992 8.217 1.00 75.88 181 GLY A C 1
ATOM 1341 O O . GLY A 1 181 ? 0.847 -3.932 9.008 1.00 75.88 181 GLY A O 1
ATOM 1342 N N . ILE A 1 182 ? 1.899 -2.458 7.690 1.00 73.12 182 ILE A N 1
ATOM 1343 C CA . ILE A 1 182 ? 3.237 -2.997 7.953 1.00 73.12 182 ILE A CA 1
ATOM 1344 C C . ILE A 1 182 ? 3.660 -2.752 9.402 1.00 73.12 182 ILE A C 1
ATOM 1346 O O . ILE A 1 182 ? 4.174 -3.665 10.051 1.00 73.12 182 ILE A O 1
ATOM 1350 N N . GLY A 1 183 ? 3.403 -1.562 9.954 1.00 78.50 183 GLY A N 1
ATOM 1351 C CA . GLY A 1 183 ? 3.704 -1.273 11.356 1.00 78.50 183 GLY A CA 1
ATOM 1352 C C . GLY A 1 183 ? 2.962 -2.205 12.316 1.00 78.50 183 GLY A C 1
ATOM 1353 O O . GLY A 1 183 ? 3.519 -2.637 13.328 1.00 78.50 183 GLY A O 1
ATOM 1354 N N . THR A 1 184 ? 1.720 -2.559 11.988 1.00 81.31 184 THR A N 1
ATOM 1355 C CA . THR A 1 184 ? 0.938 -3.526 12.762 1.00 81.31 184 THR A CA 1
ATOM 1356 C C . THR A 1 184 ? 1.438 -4.948 12.545 1.00 81.31 184 THR A C 1
ATOM 1358 O O . THR A 1 184 ? 1.568 -5.672 13.528 1.00 81.31 184 THR A O 1
ATOM 1361 N N . MET A 1 185 ? 1.838 -5.331 11.326 1.00 75.88 185 MET A N 1
ATOM 1362 C CA . MET A 1 185 ? 2.427 -6.653 11.062 1.00 75.88 185 MET A CA 1
ATOM 1363 C C . MET A 1 185 ? 3.693 -6.877 11.892 1.00 75.88 185 MET A C 1
ATOM 1365 O O . MET A 1 185 ? 3.815 -7.898 12.569 1.00 75.88 185 MET A O 1
ATOM 1369 N N . VAL A 1 186 ? 4.604 -5.898 11.899 1.00 76.44 186 VAL A N 1
ATOM 1370 C CA . VAL A 1 186 ? 5.850 -5.938 12.682 1.00 76.44 186 VAL A CA 1
ATOM 1371 C C . VAL A 1 186 ? 5.556 -6.131 14.170 1.00 76.44 186 VAL A C 1
ATOM 1373 O O . VAL A 1 186 ? 6.161 -6.988 14.818 1.00 76.44 186 VAL A O 1
ATOM 1376 N N . ARG A 1 187 ? 4.597 -5.372 14.717 1.00 79.50 187 ARG A N 1
ATOM 1377 C CA . ARG A 1 187 ? 4.206 -5.479 16.130 1.00 79.50 187 ARG A CA 1
ATOM 1378 C C . ARG A 1 187 ? 3.575 -6.830 16.451 1.00 79.50 187 ARG A C 1
ATOM 1380 O O . ARG A 1 187 ? 4.014 -7.481 17.398 1.00 79.50 187 ARG A O 1
ATOM 1387 N N . SER A 1 188 ? 2.578 -7.253 15.677 1.00 78.00 188 SER A N 1
ATOM 1388 C CA . SER A 1 188 ? 1.849 -8.499 15.921 1.00 78.00 188 SER A CA 1
ATOM 1389 C C . SER A 1 188 ? 2.777 -9.704 15.852 1.00 78.00 188 SER A C 1
ATOM 1391 O O . SER A 1 188 ? 2.774 -10.524 16.769 1.00 78.00 188 SER A O 1
ATOM 1393 N N . ILE A 1 189 ? 3.645 -9.774 14.839 1.00 76.44 189 ILE A N 1
ATOM 1394 C CA . ILE A 1 189 ? 4.558 -10.911 14.689 1.00 76.44 189 ILE A CA 1
ATOM 1395 C C . ILE A 1 189 ? 5.647 -10.893 15.762 1.00 76.44 189 ILE A C 1
ATOM 1397 O O . ILE A 1 189 ? 5.937 -11.940 16.342 1.00 76.44 189 ILE A O 1
ATOM 1401 N N . GLY A 1 190 ? 6.171 -9.719 16.132 1.00 73.44 190 GLY A N 1
ATOM 1402 C CA . GLY A 1 190 ? 7.082 -9.599 17.273 1.00 73.44 190 GLY A CA 1
ATOM 1403 C C . GLY A 1 190 ? 6.467 -10.113 18.584 1.00 73.44 190 GLY A C 1
ATOM 1404 O O . GLY A 1 190 ? 7.110 -10.857 19.333 1.00 73.44 190 GLY A O 1
ATOM 1405 N N . GLN A 1 191 ? 5.198 -9.786 18.847 1.00 76.88 191 GLN A N 1
ATOM 1406 C CA . GLN A 1 191 ? 4.463 -10.273 20.020 1.00 76.88 191 GLN A CA 1
ATOM 1407 C C . GLN A 1 191 ? 4.185 -11.781 19.949 1.00 76.88 191 GLN A C 1
ATOM 1409 O O . GLN A 1 191 ? 4.395 -12.489 20.936 1.00 76.88 191 GLN A O 1
ATOM 1414 N N . GLY A 1 192 ? 3.770 -12.291 18.785 1.00 73.06 192 GLY A N 1
ATOM 1415 C CA . GLY A 1 192 ? 3.539 -13.717 18.553 1.00 73.06 192 GLY A CA 1
ATOM 1416 C C . GLY A 1 192 ? 4.793 -14.562 18.787 1.00 73.06 192 GLY A C 1
ATOM 1417 O O . GLY A 1 192 ? 4.739 -15.566 19.497 1.00 73.06 192 GLY A O 1
ATOM 1418 N N . MET A 1 193 ? 5.942 -14.117 18.271 1.00 70.00 193 MET A N 1
ATOM 1419 C CA . MET A 1 193 ? 7.235 -14.776 18.487 1.00 70.00 193 MET A CA 1
ATOM 1420 C C . MET A 1 193 ? 7.664 -14.747 19.957 1.00 70.00 193 MET A C 1
ATOM 1422 O O . MET A 1 193 ? 8.133 -15.759 20.474 1.00 70.00 193 MET A O 1
ATOM 1426 N N . SER A 1 194 ? 7.459 -13.621 20.646 1.00 70.62 194 SER A N 1
ATOM 1427 C CA . SER A 1 194 ? 7.777 -13.488 22.075 1.00 70.62 194 SER A CA 1
ATOM 1428 C C . SER A 1 194 ? 6.952 -14.452 22.930 1.00 70.62 194 SER A C 1
ATOM 1430 O O . SER A 1 194 ? 7.474 -15.049 23.869 1.00 70.62 194 SER A O 1
ATOM 1432 N N . LYS A 1 195 ? 5.680 -14.662 22.574 1.00 71.50 195 LYS A N 1
ATOM 1433 C CA . LYS A 1 195 ? 4.789 -15.606 23.257 1.00 71.50 195 LYS A CA 1
ATOM 1434 C C . LYS A 1 195 ? 5.221 -17.061 23.050 1.00 71.50 195 LYS A C 1
ATOM 1436 O O . LYS A 1 195 ? 5.391 -17.780 24.025 1.00 71.50 195 LYS A O 1
ATOM 1441 N N . VAL A 1 196 ? 5.505 -17.464 21.809 1.00 67.31 196 VAL A N 1
ATOM 1442 C CA . VAL A 1 196 ? 6.006 -18.820 21.496 1.00 67.31 196 VAL A CA 1
ATOM 1443 C C . VAL A 1 196 ? 7.372 -19.095 22.139 1.00 67.31 196 VAL A C 1
ATOM 1445 O O . VAL A 1 196 ? 7.663 -20.231 22.507 1.00 67.31 196 VAL A O 1
ATOM 1448 N N . ALA A 1 197 ? 8.217 -18.069 22.278 1.00 62.38 197 ALA A N 1
ATOM 1449 C CA . ALA A 1 197 ? 9.502 -18.177 22.962 1.00 62.38 197 ALA A CA 1
ATOM 1450 C C . ALA A 1 197 ? 9.366 -18.260 24.492 1.00 62.38 197 ALA A C 1
ATOM 1452 O O . ALA A 1 197 ? 10.234 -18.846 25.127 1.00 62.38 197 ALA A O 1
ATOM 1453 N N . SER A 1 198 ? 8.300 -17.691 25.066 1.00 64.06 198 SER A N 1
ATOM 1454 C CA . SER A 1 198 ? 8.028 -17.711 26.513 1.00 64.06 198 SER A CA 1
ATOM 1455 C C . SER A 1 198 ? 7.285 -18.970 26.976 1.00 64.06 198 SER A C 1
ATOM 1457 O O . SER A 1 198 ? 7.363 -19.316 28.150 1.00 64.06 198 SER A O 1
ATOM 1459 N N . ASP A 1 199 ? 6.575 -19.651 26.070 1.00 57.34 199 ASP A N 1
ATOM 1460 C CA . ASP A 1 199 ? 5.873 -20.921 26.328 1.00 57.34 199 ASP A CA 1
ATOM 1461 C C . ASP A 1 199 ? 6.794 -22.165 26.199 1.00 57.34 199 ASP A C 1
ATOM 1463 O O . ASP A 1 199 ? 6.317 -23.302 26.250 1.00 57.34 199 ASP A O 1
ATOM 1467 N N . LYS A 1 200 ? 8.110 -21.968 26.028 1.00 46.75 200 LYS A N 1
ATOM 1468 C CA . LYS A 1 200 ? 9.155 -23.007 26.075 1.00 46.75 200 LYS A CA 1
ATOM 1469 C C . LYS A 1 200 ? 10.011 -22.869 27.326 1.00 46.75 200 LYS A C 1
ATOM 1471 O O . LYS A 1 200 ? 10.398 -23.931 27.861 1.00 46.75 200 LYS A O 1
#

pLDDT: mean 75.83, std 15.1, range [25.3, 89.56]

Sequence (200 aa):
MESLVKIFGNEAVGKAVSNLTAEVLKAGLDQFIDRSQMPDFAKDMAKQVVEDTLGQFKQEGVGSEVEDAVNKEMGDDVKDQVDDVMQTLKQCFQEETNESGSSEGAEGSEGGKGGGKGGMNWLETLAKALGKVAGQHLDKMVELGKKMGTLGGQEGKEGVFAETQSQFQASSQMLKMSMEGIGTMVRSIGQGMSKVASDK

Radius of gyration: 20.58 Å; chains: 1; bounding box: 60×51×48 Å

Foldseek 3Di:
DLVLCVVPNPVLLLLLLLQLLLVLLLVLQLVLLVPDPDDPVLSVLLNVLSCVLSVVSRDPDRDVVSNVVSCVVCVVVSNVLSVVLSVLLVVLVVVLVVVVVDPDDDDDDDDDDDDDPDQPSNLVSLVVSLVVSLVVLVVLLVVLVVVLVVLPPDPPCVVVNVVSVVSNSSSVSSNVSSCSSSVSSSVRSVVVVVVVVVVD